Protein AF-U1HVP6-F1 (afdb_monomer_lite)

Structure (mmCIF, N/CA/C/O backbone):
data_AF-U1HVP6-F1
#
_entry.id   AF-U1HVP6-F1
#
loop_
_atom_site.group_PDB
_atom_site.id
_atom_site.type_symbol
_atom_site.label_atom_id
_atom_site.label_alt_id
_atom_site.label_comp_id
_atom_site.label_asym_id
_atom_site.label_entity_id
_atom_site.label_seq_id
_atom_site.pdbx_PDB_ins_code
_atom_site.Cartn_x
_atom_site.Cartn_y
_atom_site.Cartn_z
_atom_site.occupancy
_atom_site.B_iso_or_equiv
_atom_site.auth_seq_id
_atom_site.auth_comp_id
_atom_site.auth_asym_id
_atom_site.auth_atom_id
_atom_site.pdbx_PDB_model_num
ATOM 1 N N . MET A 1 1 ? 6.318 7.499 21.267 1.00 44.28 1 MET A N 1
ATOM 2 C CA . MET A 1 1 ? 6.636 6.706 22.468 1.00 44.28 1 MET A CA 1
ATOM 3 C C . MET A 1 1 ? 8.139 6.694 22.578 1.00 44.28 1 MET A C 1
ATOM 5 O O . MET A 1 1 ? 8.781 6.397 21.581 1.00 44.28 1 MET A O 1
ATOM 9 N N . ASP A 1 2 ? 8.661 7.114 23.720 1.00 39.75 2 ASP A N 1
ATOM 10 C CA . ASP A 1 2 ? 10.072 6.966 24.056 1.00 39.75 2 ASP A CA 1
ATOM 11 C C . ASP A 1 2 ? 10.285 5.480 24.389 1.00 39.75 2 ASP A C 1
ATOM 13 O O . ASP A 1 2 ? 9.667 4.971 25.324 1.00 39.75 2 ASP A O 1
ATOM 17 N N . VAL A 1 3 ? 10.969 4.738 23.513 1.00 58.16 3 VAL A N 1
ATOM 18 C CA . VAL A 1 3 ? 11.014 3.257 23.553 1.00 58.16 3 VAL A CA 1
ATOM 19 C C . VAL A 1 3 ? 12.161 2.754 24.442 1.00 58.16 3 VAL A C 1
ATOM 21 O O . VAL A 1 3 ? 12.260 1.558 24.700 1.00 58.16 3 VAL A O 1
ATOM 24 N N . ASP A 1 4 ? 12.996 3.653 24.966 1.00 62.25 4 ASP A N 1
ATOM 25 C CA . ASP A 1 4 ? 14.254 3.280 25.618 1.00 62.25 4 ASP A CA 1
ATOM 26 C C . ASP A 1 4 ? 14.098 2.809 27.071 1.00 62.25 4 ASP A C 1
ATOM 28 O O . ASP A 1 4 ? 15.020 2.211 27.622 1.00 62.25 4 ASP A O 1
ATOM 32 N N . THR A 1 5 ? 12.945 3.030 27.718 1.00 68.56 5 THR A N 1
ATOM 33 C CA . THR A 1 5 ? 12.756 2.651 29.130 1.00 68.56 5 THR A CA 1
ATOM 34 C C . THR A 1 5 ? 11.456 1.883 29.356 1.00 68.56 5 THR A C 1
ATOM 36 O O . THR A 1 5 ? 10.359 2.433 29.268 1.00 68.56 5 THR A O 1
ATOM 39 N N . SER A 1 6 ? 11.566 0.601 29.716 1.00 66.88 6 SER A N 1
ATOM 40 C CA . SER A 1 6 ? 10.424 -0.178 30.197 1.00 66.88 6 SER A CA 1
ATOM 41 C C . SER A 1 6 ? 10.026 0.290 31.599 1.00 66.88 6 SER A C 1
ATOM 43 O O . SER A 1 6 ? 10.786 0.112 32.552 1.00 66.88 6 SER A O 1
ATOM 45 N N . ILE A 1 7 ? 8.828 0.851 31.744 1.00 79.50 7 ILE A N 1
ATOM 46 C CA . ILE A 1 7 ? 8.259 1.174 33.055 1.00 79.50 7 ILE A CA 1
ATOM 47 C C . ILE A 1 7 ? 7.432 -0.025 33.516 1.00 79.50 7 ILE A C 1
ATOM 49 O O . ILE A 1 7 ? 6.422 -0.365 32.898 1.00 79.50 7 ILE A O 1
ATOM 53 N N . ILE A 1 8 ? 7.855 -0.668 34.604 1.00 79.88 8 ILE A N 1
ATOM 54 C CA . ILE A 1 8 ? 7.069 -1.726 35.244 1.00 79.88 8 ILE A CA 1
ATOM 55 C C . ILE A 1 8 ? 6.005 -1.054 36.112 1.00 79.88 8 ILE A C 1
ATOM 57 O O . ILE A 1 8 ? 6.319 -0.385 37.096 1.00 79.88 8 ILE A O 1
ATOM 61 N N . LEU A 1 9 ? 4.739 -1.227 35.737 1.00 78.50 9 LEU A N 1
ATOM 62 C CA . LEU A 1 9 ? 3.604 -0.779 36.536 1.00 78.50 9 LEU A CA 1
ATOM 63 C C . LEU A 1 9 ? 3.226 -1.887 37.523 1.00 78.50 9 LEU A C 1
ATOM 65 O O . LEU A 1 9 ? 2.854 -2.979 37.104 1.00 78.50 9 LEU A O 1
ATOM 69 N N . ASN A 1 10 ? 3.285 -1.590 38.823 1.00 84.38 10 ASN A N 1
ATOM 70 C CA . ASN A 1 10 ? 2.822 -2.475 39.895 1.00 84.38 10 ASN A CA 1
ATOM 71 C C . ASN A 1 10 ? 1.508 -1.925 40.474 1.00 84.38 10 ASN A C 1
ATOM 73 O O . ASN A 1 10 ? 1.542 -1.156 41.437 1.00 84.38 10 ASN A O 1
ATOM 77 N N . PRO A 1 11 ? 0.348 -2.229 39.869 1.00 80.88 11 PRO A N 1
ATOM 78 C CA . PRO A 1 11 ? -0.931 -1.752 40.375 1.00 80.88 11 PRO A CA 1
ATOM 79 C C . PRO A 1 11 ? -1.276 -2.411 41.719 1.00 80.88 11 PRO A C 1
ATOM 81 O O . PRO A 1 11 ? -1.060 -3.602 41.917 1.00 80.88 11 PRO A O 1
ATOM 84 N N . ASN A 1 12 ? -1.899 -1.645 42.620 1.00 88.69 12 ASN A N 1
ATOM 85 C CA . ASN A 1 12 ? -2.393 -2.131 43.920 1.00 88.69 12 ASN A CA 1
ATOM 86 C C . ASN A 1 12 ? -3.744 -2.872 43.824 1.00 88.69 12 ASN A C 1
ATOM 88 O O . ASN A 1 12 ? -4.417 -3.066 44.832 1.00 88.69 12 ASN A O 1
ATOM 92 N N . PHE A 1 13 ? -4.190 -3.202 42.615 1.00 85.19 13 PHE A N 1
ATOM 93 C CA . PHE A 1 13 ? -5.471 -3.845 42.339 1.00 85.19 13 PHE A CA 1
ATOM 94 C C . PHE A 1 13 ? -5.314 -4.824 41.178 1.00 85.19 13 PHE A C 1
ATOM 96 O O . PHE A 1 13 ? -4.472 -4.640 40.295 1.00 85.19 13 PHE A O 1
ATOM 103 N N . THR A 1 14 ? -6.128 -5.875 41.176 1.00 84.50 14 THR A N 1
ATOM 104 C CA . THR A 1 14 ? -6.093 -6.903 40.129 1.00 84.50 14 THR A CA 1
ATOM 105 C C . THR A 1 14 ? -6.806 -6.435 38.856 1.00 84.50 14 THR A C 1
ATOM 107 O O . THR A 1 14 ? -7.667 -5.554 38.890 1.00 84.50 14 THR A O 1
ATOM 110 N N . ILE A 1 15 ? -6.500 -7.055 37.708 1.00 78.31 15 ILE A N 1
ATOM 111 C CA . ILE A 1 15 ? -7.223 -6.790 36.447 1.00 78.31 15 ILE A CA 1
ATOM 112 C C . ILE A 1 15 ? -8.727 -7.072 36.613 1.00 78.31 15 ILE A C 1
ATOM 114 O O . ILE A 1 15 ? -9.551 -6.317 36.106 1.00 78.31 15 ILE A O 1
ATOM 118 N N . ALA A 1 16 ? -9.095 -8.109 37.373 1.00 78.69 16 ALA A N 1
ATOM 119 C CA . ALA A 1 16 ? -10.491 -8.438 37.656 1.00 78.69 16 ALA A CA 1
ATOM 120 C C . ALA A 1 16 ? -11.200 -7.323 38.446 1.00 78.69 16 ALA A C 1
ATOM 122 O O . ALA A 1 16 ? -12.314 -6.934 38.103 1.00 78.69 16 ALA A O 1
ATOM 123 N N . GLU A 1 17 ? -10.536 -6.755 39.455 1.00 83.25 17 GLU A N 1
ATOM 124 C CA . GLU A 1 17 ? -11.051 -5.603 40.204 1.00 83.25 17 GLU A CA 1
ATOM 125 C C . GLU A 1 17 ? -11.151 -4.349 39.330 1.00 83.25 17 GLU A C 1
ATOM 127 O O . GLU A 1 17 ? -12.106 -3.587 39.460 1.00 83.25 17 GLU A O 1
ATOM 132 N N . MET A 1 18 ? -10.199 -4.137 38.417 1.00 78.69 18 MET A N 1
ATOM 133 C CA . MET A 1 18 ? -10.230 -3.021 37.469 1.00 78.69 18 MET A CA 1
ATOM 134 C C . MET A 1 18 ? -11.437 -3.114 36.528 1.00 78.69 18 MET A C 1
ATOM 136 O O . MET A 1 18 ? -12.133 -2.119 36.324 1.00 78.69 18 MET A O 1
ATOM 140 N N . LEU A 1 19 ? -11.710 -4.310 35.998 1.00 75.75 19 LEU A N 1
ATOM 141 C CA . LEU A 1 19 ? -12.875 -4.582 35.156 1.00 75.75 19 LEU A CA 1
ATOM 142 C C . LEU A 1 19 ? -14.180 -4.409 35.948 1.00 75.75 19 LEU A C 1
ATOM 144 O O . LEU A 1 19 ? -15.087 -3.727 35.479 1.00 75.75 19 LEU A O 1
ATOM 148 N N . ALA A 1 20 ? -14.248 -4.929 37.178 1.00 77.44 20 ALA A N 1
ATOM 149 C CA . ALA A 1 20 ? -15.421 -4.790 38.044 1.00 77.44 20 ALA A CA 1
ATOM 150 C C . ALA A 1 20 ? -15.720 -3.324 38.413 1.00 77.44 20 ALA A C 1
ATOM 152 O O . ALA A 1 20 ? -16.879 -2.913 38.439 1.00 77.44 20 ALA A O 1
ATOM 153 N N . ARG A 1 21 ? -14.684 -2.506 38.649 1.00 76.69 21 ARG A N 1
ATOM 154 C CA . ARG A 1 21 ? -14.823 -1.072 38.968 1.00 76.69 21 ARG A CA 1
ATOM 155 C C . ARG A 1 21 ? -15.306 -0.220 37.792 1.00 76.69 21 ARG A C 1
ATOM 157 O O . ARG A 1 21 ? -15.814 0.873 38.022 1.00 76.69 21 ARG A O 1
ATOM 164 N N . ARG A 1 22 ? -15.144 -0.679 36.547 1.00 69.50 22 ARG A N 1
ATOM 165 C CA . ARG A 1 22 ? -15.483 0.092 35.336 1.00 69.50 22 ARG A CA 1
ATOM 166 C C . ARG A 1 22 ? -16.954 -0.047 34.903 1.00 69.50 22 ARG A C 1
ATOM 168 O O . ARG A 1 22 ? -17.364 0.650 33.976 1.00 69.50 22 ARG A O 1
ATOM 175 N N . GLY A 1 23 ? -17.745 -0.910 35.549 1.00 67.25 23 GLY A N 1
ATOM 176 C CA . GLY A 1 23 ? -19.161 -1.122 35.213 1.00 67.25 23 GLY A CA 1
ATOM 177 C C . GLY A 1 23 ? -19.381 -1.588 33.762 1.00 67.25 23 GLY A C 1
ATOM 178 O O . GLY A 1 23 ? -18.533 -2.275 33.191 1.00 67.25 23 GLY A O 1
ATOM 179 N N . ASP A 1 24 ? -20.497 -1.187 33.142 1.00 61.72 24 ASP A N 1
ATOM 180 C CA . ASP A 1 24 ? -20.938 -1.649 31.809 1.00 61.72 24 ASP A CA 1
ATOM 181 C C . ASP A 1 24 ? -19.912 -1.431 30.677 1.00 61.72 24 ASP A C 1
ATOM 183 O O . ASP A 1 24 ? -19.901 -2.177 29.700 1.00 61.72 24 ASP A O 1
ATOM 187 N N . SER A 1 25 ? -18.984 -0.477 30.800 1.00 54.97 25 SER A N 1
ATOM 188 C CA . SER A 1 25 ? -17.934 -0.231 29.794 1.00 54.97 25 SER A CA 1
ATOM 189 C C . SER A 1 25 ? -16.818 -1.288 29.773 1.00 54.97 25 SER A C 1
ATOM 191 O O . SER A 1 25 ? -16.057 -1.342 28.809 1.00 54.97 25 SER A O 1
ATOM 193 N N . ALA A 1 26 ? -16.686 -2.119 30.815 1.00 53.22 26 ALA A N 1
ATOM 194 C CA . ALA A 1 26 ? -15.807 -3.299 30.829 1.00 53.22 26 ALA A CA 1
ATOM 195 C C . ALA A 1 26 ? -16.518 -4.589 30.385 1.00 53.22 26 ALA A C 1
ATOM 197 O O . ALA A 1 26 ? -15.864 -5.619 30.247 1.00 53.22 26 ALA A O 1
ATOM 198 N N . SER A 1 27 ? -17.831 -4.538 30.126 1.00 53.19 27 SER A N 1
ATOM 199 C CA . SER A 1 27 ? -18.593 -5.673 29.582 1.00 53.19 27 SER A CA 1
ATOM 200 C C . SER A 1 27 ? -18.355 -5.913 28.085 1.00 53.19 27 SER A C 1
ATOM 202 O O . SER A 1 27 ? -18.893 -6.865 27.523 1.00 53.19 27 SER A O 1
ATOM 204 N N . GLN A 1 28 ? -17.569 -5.058 27.419 1.00 58.38 28 GLN A N 1
ATOM 205 C CA . GLN A 1 28 ? -17.210 -5.268 26.020 1.00 58.38 28 GLN A CA 1
ATOM 206 C C . GLN A 1 28 ? -16.303 -6.496 25.886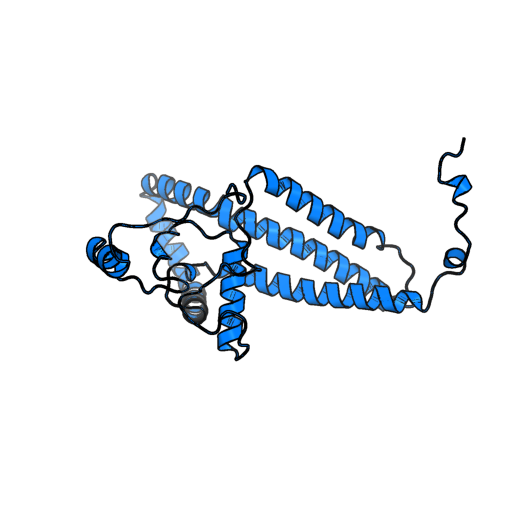 1.00 58.38 28 GLN A C 1
ATOM 208 O O . GLN A 1 28 ? -15.282 -6.599 26.565 1.00 58.38 28 GLN A O 1
ATOM 213 N N . ASP A 1 29 ? -16.664 -7.397 24.969 1.00 64.00 29 ASP A N 1
ATOM 214 C CA . ASP A 1 29 ? -15.807 -8.505 24.553 1.00 64.00 29 ASP A CA 1
ATOM 215 C C . ASP A 1 29 ? -14.438 -7.953 24.120 1.00 64.00 29 ASP A C 1
ATOM 217 O O . ASP A 1 29 ? -14.333 -7.188 23.156 1.00 64.00 29 ASP A O 1
ATOM 221 N N . TRP A 1 30 ? -13.388 -8.331 24.845 1.00 70.56 30 TRP A N 1
ATOM 222 C CA . TRP A 1 30 ? -12.008 -8.018 24.489 1.00 70.56 30 TRP A CA 1
ATOM 223 C C . TRP A 1 30 ? -11.541 -8.918 23.336 1.00 70.56 30 TRP A C 1
ATOM 225 O O . TRP A 1 30 ? -11.993 -10.059 23.208 1.00 70.56 30 TRP A O 1
ATOM 235 N N . ASP A 1 31 ? -10.635 -8.432 22.482 1.00 71.31 31 ASP A N 1
ATOM 236 C CA . ASP A 1 31 ? -10.176 -9.194 21.315 1.00 71.31 31 ASP A CA 1
ATOM 237 C C . ASP A 1 31 ? -8.753 -9.742 21.498 1.00 71.31 31 ASP A C 1
ATOM 239 O O . ASP A 1 31 ? -8.534 -10.956 21.521 1.00 71.31 31 ASP A O 1
ATOM 243 N N . LYS A 1 32 ? -7.773 -8.856 21.659 1.00 75.06 32 LYS A N 1
ATOM 244 C CA . LYS A 1 32 ? -6.348 -9.163 21.795 1.00 75.06 32 LYS A CA 1
ATOM 245 C C . LYS A 1 32 ? -5.955 -9.280 23.270 1.00 75.06 32 LYS A C 1
ATOM 247 O O . LYS A 1 32 ? -5.318 -10.266 23.658 1.00 75.06 32 LYS A O 1
ATOM 252 N N . THR A 1 33 ? -6.343 -8.306 24.091 1.00 78.31 33 THR A N 1
ATOM 253 C CA . THR A 1 33 ? -5.987 -8.211 25.512 1.00 78.31 33 THR A CA 1
ATOM 254 C C . THR A 1 33 ? -7.164 -7.770 26.370 1.00 78.31 33 THR A C 1
ATOM 256 O O . THR A 1 33 ? -8.024 -7.014 25.935 1.00 78.31 33 THR A O 1
ATOM 259 N N . LEU A 1 34 ? -7.148 -8.153 27.649 1.00 76.94 34 LEU A N 1
ATOM 260 C CA . LEU A 1 34 ? -8.134 -7.685 28.632 1.00 76.94 34 LEU A CA 1
ATOM 261 C C . LEU A 1 34 ? -8.173 -6.152 28.778 1.00 76.94 34 LEU A C 1
ATOM 263 O O . LEU A 1 34 ? -9.133 -5.631 29.332 1.00 76.94 34 LEU A O 1
ATOM 267 N N . LEU A 1 35 ? -7.146 -5.440 28.298 1.00 76.00 35 LEU A N 1
ATOM 268 C CA . LEU A 1 35 ? -7.011 -3.985 28.360 1.00 76.00 35 LEU A CA 1
ATOM 269 C C . LEU A 1 35 ? -7.258 -3.299 27.008 1.00 76.00 35 LEU A C 1
ATOM 271 O O . LEU A 1 35 ? -6.977 -2.110 26.884 1.00 76.00 35 LEU A O 1
ATOM 275 N N . ASP A 1 36 ? -7.810 -3.994 26.009 1.00 71.81 36 ASP A N 1
ATOM 276 C CA . ASP A 1 36 ? -8.095 -3.402 24.689 1.00 71.81 36 ASP A CA 1
ATOM 277 C C . ASP A 1 36 ? -8.986 -2.156 24.787 1.00 71.81 36 ASP A C 1
ATOM 279 O O . ASP A 1 36 ? -8.863 -1.230 23.992 1.00 71.81 36 ASP A O 1
ATOM 283 N N . PHE A 1 37 ? -9.831 -2.092 25.817 1.00 69.19 37 PHE A N 1
ATOM 284 C CA . PHE A 1 37 ? -10.677 -0.940 26.113 1.00 69.19 37 PHE A CA 1
ATOM 285 C C . PHE A 1 37 ? -9.903 0.336 26.487 1.00 69.19 37 PHE A C 1
ATOM 287 O O . PHE A 1 37 ? -10.471 1.424 26.489 1.00 69.19 37 PHE A O 1
ATOM 294 N N . VAL A 1 38 ? -8.641 0.221 26.918 1.00 70.44 38 VAL A N 1
ATOM 295 C CA . VAL A 1 38 ? -7.777 1.378 27.215 1.00 70.44 38 VAL A CA 1
ATOM 296 C C . VAL A 1 38 ? -7.333 2.026 25.910 1.00 70.44 38 VAL A C 1
ATOM 298 O O . VAL A 1 38 ? -7.144 3.239 25.837 1.00 70.44 38 VAL A O 1
ATOM 301 N N . GLN A 1 39 ? -7.212 1.217 24.862 1.00 65.56 39 GLN A N 1
ATOM 302 C CA . GLN A 1 39 ? -6.850 1.638 23.525 1.00 65.56 39 GLN A CA 1
ATOM 303 C C . GLN A 1 39 ? -8.096 2.091 22.742 1.00 65.56 39 GLN A C 1
ATOM 305 O O . GLN A 1 39 ? -8.247 1.765 21.571 1.00 65.56 39 GLN A O 1
ATOM 310 N N . ASP A 1 40 ? -8.959 2.908 23.364 1.00 53.84 40 ASP A N 1
ATOM 311 C CA . ASP A 1 40 ? -10.131 3.578 22.752 1.00 53.84 40 ASP A CA 1
ATOM 312 C C . ASP A 1 40 ? -9.737 4.642 21.685 1.00 53.84 40 ASP A C 1
ATOM 314 O O . ASP A 1 40 ? -10.526 5.506 21.298 1.00 53.84 40 ASP A O 1
ATOM 318 N N . GLY A 1 41 ? -8.495 4.598 21.193 1.00 54.28 41 GLY A N 1
ATOM 319 C CA . GLY A 1 41 ? -7.981 5.428 20.111 1.00 54.28 41 GLY A CA 1
ATOM 320 C C . GLY A 1 41 ? -8.201 4.770 18.753 1.00 54.28 41 GLY A C 1
ATOM 321 O O . GLY A 1 41 ? -8.154 3.549 18.621 1.00 54.28 41 GLY A O 1
ATOM 322 N N . VAL A 1 42 ? -8.425 5.592 17.728 1.00 56.69 42 VAL A N 1
ATOM 323 C CA . VAL A 1 42 ? -8.472 5.151 16.329 1.00 56.69 42 VAL A CA 1
ATOM 324 C C . VAL A 1 42 ? -7.173 4.398 16.032 1.00 56.69 42 VAL A C 1
ATOM 326 O O . VAL A 1 42 ? -6.108 5.010 16.002 1.00 56.69 42 VAL A O 1
ATOM 329 N N . GLU A 1 43 ? -7.236 3.070 15.873 1.00 70.12 43 GLU A N 1
ATOM 330 C CA . GLU A 1 43 ? -6.076 2.312 15.402 1.00 70.12 43 GLU A CA 1
ATOM 331 C C . GLU A 1 43 ? -5.608 2.938 14.083 1.00 70.12 43 GLU A C 1
ATOM 333 O O . GLU A 1 43 ? -6.430 3.295 13.232 1.00 70.12 43 GLU A O 1
ATOM 338 N N . PHE A 1 44 ? -4.288 3.060 13.914 1.00 80.62 44 PHE A N 1
ATOM 339 C CA . PHE A 1 44 ? -3.706 3.497 12.650 1.00 80.62 44 PHE A CA 1
ATOM 340 C C . PHE A 1 44 ? -4.364 2.731 11.494 1.00 80.62 44 PHE A C 1
ATOM 342 O O . PHE A 1 44 ? -4.471 1.502 11.540 1.00 80.62 44 PHE A O 1
ATOM 349 N N . SER A 1 45 ? -4.807 3.458 10.468 1.00 81.88 45 SER A N 1
ATOM 350 C CA . SER A 1 45 ? -5.543 2.941 9.305 1.00 81.88 45 SER A CA 1
ATOM 351 C C . SER A 1 45 ? -4.934 1.662 8.725 1.00 81.88 45 SER A C 1
ATOM 353 O O . SER A 1 45 ? -5.651 0.712 8.410 1.00 81.88 45 SER A O 1
ATOM 355 N N . TRP A 1 46 ? -3.605 1.599 8.651 1.00 84.38 46 TRP A N 1
ATOM 356 C CA . TRP A 1 46 ? -2.884 0.419 8.195 1.00 84.38 46 TRP A CA 1
ATOM 357 C C . TRP A 1 46 ? -3.076 -0.797 9.108 1.00 84.38 46 TRP A C 1
ATOM 359 O O . TRP A 1 46 ? -3.414 -1.872 8.618 1.00 84.38 46 TRP A O 1
ATOM 369 N N . ASN A 1 47 ? -2.915 -0.637 10.428 1.00 83.44 47 ASN A N 1
ATOM 370 C CA . ASN A 1 47 ? -3.112 -1.725 11.395 1.00 83.44 47 ASN A CA 1
ATOM 371 C C . ASN A 1 47 ? -4.542 -2.253 11.354 1.00 83.44 47 ASN A C 1
ATOM 373 O O . ASN A 1 47 ? -4.760 -3.456 11.480 1.00 83.44 47 ASN A O 1
ATOM 377 N N . LEU A 1 48 ? -5.501 -1.359 11.136 1.00 81.00 48 LEU A N 1
ATOM 378 C CA . LEU A 1 48 ? -6.912 -1.685 11.029 1.00 81.00 48 LEU A CA 1
ATOM 379 C C . LEU A 1 48 ? -7.192 -2.559 9.794 1.00 81.00 48 LEU A C 1
ATOM 381 O O . LEU A 1 48 ? -7.777 -3.639 9.903 1.00 81.00 48 LEU A O 1
ATOM 385 N N . VAL A 1 49 ? -6.724 -2.125 8.617 1.00 84.25 49 VAL A N 1
ATOM 386 C CA . VAL A 1 49 ? -6.851 -2.878 7.354 1.00 84.25 49 VAL A CA 1
ATOM 387 C C . VAL A 1 49 ? -6.113 -4.218 7.436 1.00 84.25 49 VAL A C 1
ATOM 389 O O . VAL A 1 49 ? -6.631 -5.239 6.969 1.00 84.25 49 VAL A O 1
ATOM 392 N N . TRP A 1 50 ? -4.927 -4.226 8.048 1.00 84.88 50 TRP A N 1
ATOM 393 C CA . TRP A 1 50 ? -4.094 -5.410 8.241 1.00 84.88 50 TRP A CA 1
ATOM 394 C C . TRP A 1 50 ? -4.730 -6.426 9.195 1.00 84.88 50 TRP A C 1
ATOM 396 O O . TRP A 1 50 ? -4.854 -7.600 8.853 1.00 84.88 50 TRP A O 1
ATOM 406 N N . THR A 1 51 ? -5.211 -5.981 10.357 1.00 80.56 51 THR A N 1
ATOM 407 C CA . THR A 1 51 ? -5.891 -6.835 11.344 1.00 80.56 51 THR A CA 1
ATOM 408 C C . THR A 1 51 ? -7.127 -7.489 10.723 1.00 80.56 51 THR A C 1
ATOM 410 O O . THR A 1 51 ? -7.337 -8.693 10.871 1.00 80.56 51 THR A O 1
ATOM 413 N N . TYR A 1 52 ? -7.887 -6.735 9.925 1.00 81.69 52 TYR A N 1
ATOM 414 C CA . TYR A 1 52 ? -9.016 -7.266 9.163 1.00 81.69 52 TYR A CA 1
ATOM 415 C C . TYR A 1 52 ? -8.618 -8.302 8.123 1.00 81.69 52 TYR A C 1
ATOM 417 O O . TYR A 1 52 ? -9.261 -9.348 8.015 1.00 81.69 52 TYR A O 1
ATOM 425 N N . PHE A 1 53 ? -7.534 -8.057 7.395 1.00 83.94 53 PHE A N 1
ATOM 426 C CA . PHE A 1 53 ? -7.011 -9.027 6.447 1.00 83.94 53 PHE A CA 1
ATOM 427 C C . PHE A 1 53 ? -6.629 -10.343 7.142 1.00 83.94 53 PHE A C 1
ATOM 429 O O . PHE A 1 53 ? -7.047 -11.413 6.702 1.00 83.94 53 PHE A O 1
ATOM 436 N N . ILE A 1 54 ? -5.914 -10.277 8.267 1.00 82.75 54 ILE A N 1
ATOM 437 C CA . ILE A 1 54 ? -5.483 -11.460 9.022 1.00 82.75 54 ILE A CA 1
ATOM 438 C C . ILE A 1 54 ? -6.671 -12.256 9.579 1.00 82.75 54 ILE A C 1
ATOM 440 O O . ILE A 1 54 ? -6.680 -13.482 9.459 1.00 82.75 54 ILE A O 1
ATOM 444 N N . GLU A 1 55 ? -7.696 -11.610 10.141 1.00 79.00 55 GLU A N 1
ATOM 445 C CA . GLU A 1 55 ? -8.890 -12.332 10.612 1.00 79.00 55 GLU A CA 1
ATOM 446 C C . GLU A 1 55 ? -9.685 -12.966 9.469 1.00 79.00 55 GLU A C 1
ATOM 448 O O . GLU A 1 55 ? -10.154 -14.102 9.590 1.00 79.00 55 GLU A O 1
ATOM 453 N N . MET A 1 56 ? -9.782 -12.284 8.326 1.00 80.25 56 MET A N 1
ATOM 454 C CA . MET A 1 56 ? -10.378 -12.866 7.127 1.00 80.25 56 MET A CA 1
ATOM 455 C C . MET A 1 56 ? -9.621 -14.133 6.699 1.00 80.25 56 MET A C 1
ATOM 457 O O . MET A 1 56 ? -10.248 -15.165 6.456 1.00 80.25 56 MET A O 1
ATOM 461 N N . LEU A 1 57 ? -8.284 -14.097 6.673 1.00 83.56 57 LEU A N 1
ATOM 462 C CA . LEU A 1 57 ? -7.457 -15.265 6.355 1.00 83.56 57 LEU A CA 1
ATOM 463 C C . LEU A 1 57 ? -7.646 -16.409 7.364 1.00 83.56 57 LEU A C 1
ATOM 465 O O . LEU A 1 57 ? -7.794 -17.562 6.952 1.00 83.56 57 LEU A O 1
ATOM 469 N N . LYS A 1 58 ? -7.725 -16.111 8.668 1.00 80.50 58 LYS A N 1
ATOM 470 C CA . LYS A 1 58 ? -7.984 -17.120 9.712 1.00 80.50 58 LYS A CA 1
ATOM 471 C C . LYS A 1 58 ? -9.280 -17.878 9.463 1.00 80.50 58 LYS A C 1
ATOM 473 O O . LYS A 1 58 ? -9.306 -19.101 9.607 1.00 80.50 58 LYS A O 1
ATOM 478 N N . LYS A 1 59 ? -10.340 -17.179 9.052 1.00 79.31 59 LYS A N 1
ATOM 479 C CA . LYS A 1 59 ? -11.625 -17.810 8.722 1.00 79.31 59 LYS A CA 1
ATOM 480 C C . LYS A 1 59 ? -11.607 -18.602 7.421 1.00 79.31 59 LYS A C 1
ATOM 482 O O . LYS A 1 59 ? -12.371 -19.551 7.295 1.00 79.31 59 LYS A O 1
ATOM 487 N N . LEU A 1 60 ? -10.703 -18.271 6.503 1.00 83.31 60 LEU A N 1
ATOM 488 C CA . LEU A 1 60 ? -10.408 -19.077 5.316 1.00 83.31 60 LEU A CA 1
ATOM 489 C C . LEU A 1 60 ? -9.510 -20.294 5.625 1.00 83.31 60 LEU A C 1
ATOM 491 O O . LEU A 1 60 ? -9.100 -21.004 4.713 1.00 83.31 60 LEU A O 1
ATOM 495 N N . GLY A 1 61 ? -9.203 -20.556 6.901 1.00 83.31 61 GLY A N 1
ATOM 496 C CA . GLY A 1 61 ? -8.389 -21.692 7.344 1.00 83.31 61 GLY A CA 1
ATOM 497 C C . GLY A 1 61 ? -6.888 -21.401 7.416 1.00 83.31 61 GLY A C 1
ATOM 498 O O . GLY A 1 61 ? -6.123 -22.239 7.894 1.00 83.31 61 GLY A O 1
ATOM 499 N N . LEU A 1 62 ? -6.456 -20.203 7.017 1.00 83.94 62 LEU A N 1
ATOM 500 C CA . LEU A 1 62 ? -5.061 -19.778 7.060 1.00 83.94 62 LEU A CA 1
ATOM 501 C C . LEU A 1 62 ? -4.746 -19.148 8.423 1.00 83.94 62 LEU A C 1
ATOM 503 O O . LEU A 1 62 ? -5.003 -17.972 8.677 1.00 83.94 62 LEU A O 1
ATOM 507 N N . ARG A 1 63 ? -4.198 -19.951 9.338 1.00 77.69 63 ARG A N 1
ATOM 508 C CA . ARG A 1 63 ? -3.930 -19.541 10.726 1.00 77.69 63 ARG A CA 1
ATOM 509 C C . ARG A 1 63 ? -2.646 -18.710 10.844 1.00 77.69 63 ARG A C 1
ATOM 511 O O . ARG A 1 63 ? -1.611 -19.222 11.265 1.00 77.69 63 ARG A O 1
ATOM 518 N N . PHE A 1 64 ? -2.735 -17.424 10.513 1.00 71.56 64 PHE A N 1
ATOM 519 C CA . PHE A 1 64 ? -1.695 -16.425 10.786 1.00 71.56 64 PHE A CA 1
ATOM 520 C C . PHE A 1 64 ? -1.960 -15.720 12.125 1.00 71.56 64 PHE A C 1
ATOM 522 O O . PHE A 1 64 ? -3.102 -15.394 12.422 1.00 71.56 64 PHE A O 1
ATOM 529 N N . GLY A 1 65 ? -0.936 -15.482 12.950 1.00 68.44 65 GLY A N 1
ATOM 530 C CA . GLY A 1 65 ? -1.060 -14.743 14.218 1.00 68.44 65 GLY A CA 1
ATOM 531 C C . GLY A 1 65 ? -0.967 -15.596 15.500 1.00 68.44 65 GLY A C 1
ATOM 532 O O . GLY A 1 65 ? -0.671 -16.793 15.443 1.00 68.44 65 GLY A O 1
ATOM 533 N N . PRO A 1 66 ? -1.158 -14.983 16.683 1.00 68.75 66 PRO A N 1
ATOM 534 C CA . PRO A 1 66 ? -0.917 -15.629 17.974 1.00 68.75 66 PRO A CA 1
ATOM 535 C C . PRO A 1 66 ? -1.901 -16.777 18.248 1.00 68.75 66 PRO A C 1
ATOM 537 O O . PRO A 1 66 ? -3.111 -16.636 18.084 1.00 68.75 66 PRO A O 1
ATOM 540 N N . LYS A 1 67 ? -1.364 -17.928 18.681 1.00 72.62 67 LYS A N 1
ATOM 541 C CA . LYS A 1 67 ? -2.134 -19.160 18.958 1.00 72.62 67 LYS A CA 1
ATOM 542 C C . LYS A 1 67 ? -2.827 -19.162 20.324 1.00 72.62 67 LYS A C 1
ATOM 544 O O . LYS A 1 67 ? -3.686 -20.005 20.562 1.00 72.62 67 LYS A O 1
ATOM 549 N N . ARG A 1 68 ? -2.414 -18.271 21.226 1.00 78.06 68 ARG A N 1
ATOM 550 C CA . ARG A 1 68 ? -2.923 -18.149 22.594 1.00 78.06 68 ARG A CA 1
ATOM 551 C C . ARG A 1 68 ? -3.380 -16.714 22.829 1.00 78.06 68 ARG A C 1
ATOM 553 O O . ARG A 1 68 ? -2.792 -15.785 22.277 1.00 78.06 68 ARG A O 1
ATOM 560 N N . ARG A 1 69 ? -4.451 -16.573 23.606 1.00 75.44 69 ARG A N 1
ATOM 561 C CA . ARG A 1 69 ? -4.990 -15.305 24.099 1.00 75.44 69 ARG A CA 1
ATOM 562 C C . ARG A 1 69 ? -4.998 -15.361 25.636 1.00 75.44 69 ARG A C 1
ATOM 564 O O . ARG A 1 69 ? -5.281 -16.445 26.152 1.00 75.44 69 ARG A O 1
ATOM 571 N N . PRO A 1 70 ? -4.743 -14.252 26.354 1.00 82.38 70 PRO A N 1
ATOM 572 C CA . PRO A 1 70 ? -4.359 -12.920 25.862 1.00 82.38 70 PRO A CA 1
ATOM 573 C C . PRO A 1 70 ? -3.005 -12.917 25.142 1.00 82.38 70 PRO A C 1
ATOM 575 O O . PRO A 1 70 ? -2.196 -13.820 25.346 1.00 82.38 70 PRO A O 1
ATOM 578 N N . ILE A 1 71 ? -2.762 -11.938 24.268 1.00 80.12 71 ILE A N 1
ATOM 579 C CA . ILE A 1 71 ? -1.440 -11.814 23.643 1.00 80.12 71 ILE A CA 1
ATOM 580 C C . ILE A 1 71 ? -0.396 -11.411 24.693 1.00 80.12 71 ILE A C 1
ATOM 582 O O . ILE A 1 71 ? -0.579 -10.454 25.435 1.00 80.12 71 ILE A O 1
ATOM 586 N N . GLU A 1 72 ? 0.706 -12.154 24.753 1.00 82.75 72 GLU A N 1
ATOM 587 C CA . GLU A 1 72 ? 1.783 -11.932 25.734 1.00 82.75 72 GLU A CA 1
ATOM 588 C C . GLU A 1 72 ? 2.827 -10.914 25.247 1.00 82.75 72 GLU A C 1
ATOM 590 O O . GLU A 1 72 ? 3.691 -10.484 26.005 1.00 82.75 72 GLU A O 1
ATOM 595 N N . ARG A 1 73 ? 2.772 -10.535 23.964 1.00 81.94 73 ARG A N 1
ATOM 596 C CA . ARG A 1 73 ? 3.730 -9.621 23.338 1.00 81.94 73 ARG A CA 1
ATOM 597 C C . ARG A 1 73 ? 3.075 -8.740 22.287 1.00 81.94 73 ARG A C 1
ATOM 599 O O . ARG A 1 73 ? 2.105 -9.149 21.645 1.00 81.94 73 ARG A O 1
ATOM 606 N N . ILE A 1 74 ? 3.684 -7.581 22.053 1.00 78.44 74 ILE A N 1
ATOM 607 C CA . ILE A 1 74 ? 3.369 -6.736 20.902 1.00 78.44 74 IL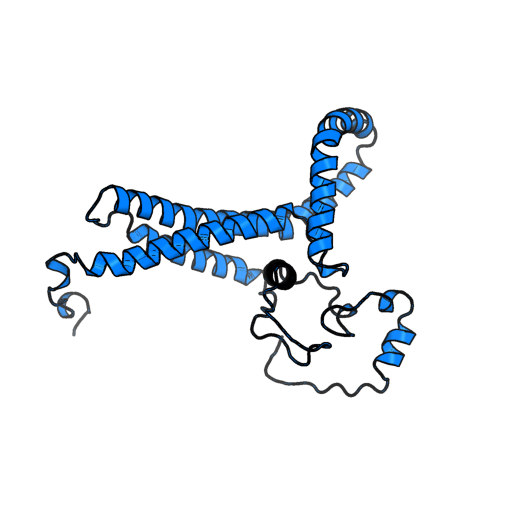E A CA 1
ATOM 608 C C . ILE A 1 74 ? 3.779 -7.497 19.625 1.00 78.44 74 ILE A C 1
ATOM 610 O O . ILE A 1 74 ? 4.903 -8.007 19.554 1.00 78.44 74 ILE A O 1
ATOM 614 N N . PRO A 1 75 ? 2.884 -7.639 18.633 1.00 78.50 75 PRO A N 1
ATOM 615 C CA . PRO A 1 75 ? 3.216 -8.281 17.365 1.00 78.50 75 PRO A CA 1
ATOM 616 C C . PRO A 1 75 ? 4.320 -7.529 16.602 1.00 78.50 75 PRO A C 1
ATOM 618 O O . PRO A 1 75 ? 4.367 -6.304 16.627 1.00 78.50 75 PRO A O 1
ATOM 621 N N . ASN A 1 76 ? 5.195 -8.250 15.889 1.00 82.69 76 ASN A N 1
ATOM 622 C CA . ASN A 1 76 ? 6.293 -7.635 15.114 1.00 82.69 76 ASN A CA 1
ATOM 623 C C . ASN A 1 76 ? 5.790 -6.785 13.930 1.00 82.69 76 ASN A C 1
ATOM 625 O O . ASN A 1 76 ? 6.524 -5.968 13.391 1.00 82.69 76 ASN A O 1
ATOM 629 N N . ASP A 1 77 ? 4.561 -7.035 13.499 1.00 79.81 77 ASP A N 1
ATOM 630 C CA . ASP A 1 77 ? 3.836 -6.369 12.423 1.00 79.81 77 ASP A CA 1
ATOM 631 C C . ASP A 1 77 ? 2.975 -5.196 12.921 1.00 79.81 77 ASP A C 1
ATOM 633 O O . ASP A 1 77 ? 2.285 -4.560 12.127 1.00 79.81 77 ASP A O 1
ATOM 637 N N . TYR A 1 78 ? 3.019 -4.882 14.220 1.00 80.75 78 TYR A N 1
ATOM 638 C CA . TYR A 1 78 ? 2.365 -3.700 14.764 1.00 80.75 78 TYR A CA 1
ATOM 639 C C . TYR A 1 78 ? 3.148 -2.436 14.398 1.00 80.75 78 TYR A C 1
ATOM 641 O O . TYR A 1 78 ? 4.292 -2.258 14.819 1.00 80.75 78 TYR A O 1
ATOM 649 N N . ILE A 1 79 ? 2.514 -1.531 13.649 1.00 82.19 79 ILE A N 1
ATOM 650 C CA . ILE A 1 79 ? 3.122 -0.263 13.240 1.00 82.19 79 ILE A CA 1
ATOM 651 C C . ILE A 1 79 ? 2.439 0.876 14.004 1.00 82.19 79 ILE A C 1
ATOM 653 O O . ILE A 1 79 ? 1.257 1.129 13.769 1.00 82.19 79 ILE A O 1
ATOM 657 N N . PRO A 1 80 ? 3.125 1.578 14.923 1.00 82.00 80 PRO A N 1
ATOM 658 C CA . PRO A 1 80 ? 2.523 2.714 15.611 1.00 82.00 80 PRO A CA 1
ATOM 659 C C . PRO A 1 80 ? 2.175 3.826 14.614 1.00 82.00 80 PRO A C 1
ATOM 661 O O . PRO A 1 80 ? 2.864 4.002 13.608 1.00 82.00 80 PRO A O 1
ATOM 664 N N . GLU A 1 81 ? 1.118 4.590 14.901 1.00 82.88 81 GLU A N 1
ATOM 665 C CA . GLU A 1 81 ? 0.720 5.697 14.032 1.00 82.88 81 GLU A CA 1
ATOM 666 C C . GLU A 1 81 ? 1.861 6.724 13.927 1.00 82.88 81 GLU A C 1
ATOM 668 O O . GLU A 1 81 ? 2.327 7.243 14.951 1.00 82.88 81 GLU A O 1
ATOM 673 N N . PRO A 1 82 ? 2.341 7.026 12.710 1.00 83.75 82 PRO A N 1
ATOM 674 C CA . PRO A 1 82 ? 3.407 7.991 12.540 1.00 83.75 82 PRO A CA 1
ATOM 675 C C . PRO A 1 82 ? 2.860 9.421 12.720 1.00 83.75 82 PRO A C 1
ATOM 677 O O . PRO A 1 82 ? 1.694 9.694 12.425 1.00 83.75 82 PRO A O 1
ATOM 680 N N . PRO A 1 83 ? 3.682 10.388 13.170 1.00 86.44 83 PRO A N 1
ATOM 681 C CA . PRO A 1 83 ? 3.221 11.759 13.365 1.00 86.44 83 PRO A CA 1
ATOM 682 C C . PRO A 1 83 ? 2.752 12.365 12.041 1.00 86.44 83 PRO A C 1
ATOM 684 O O . PRO A 1 83 ? 3.383 12.162 11.004 1.00 86.44 83 PRO A O 1
ATOM 687 N N . PHE A 1 84 ? 1.702 13.190 12.069 1.00 82.62 84 PHE A N 1
ATOM 688 C CA . PHE A 1 84 ? 1.073 13.748 10.861 1.00 82.62 84 PHE A CA 1
ATOM 689 C C . PHE A 1 84 ? 2.064 14.380 9.862 1.00 82.62 84 PHE A C 1
ATOM 691 O O . PHE A 1 84 ? 1.936 14.213 8.649 1.00 82.62 84 PHE A O 1
ATOM 698 N N . ARG A 1 85 ? 3.100 15.060 10.370 1.00 87.31 85 ARG A N 1
ATOM 699 C CA . ARG A 1 85 ? 4.140 15.728 9.564 1.00 87.31 85 ARG A CA 1
ATOM 700 C C . ARG A 1 85 ? 5.003 14.769 8.737 1.00 87.31 85 ARG A C 1
ATOM 702 O O . ARG A 1 85 ? 5.637 15.207 7.786 1.00 87.31 85 ARG A O 1
ATOM 709 N N . SER A 1 86 ? 5.030 13.485 9.082 1.00 89.62 86 SER A N 1
ATOM 710 C CA . SER A 1 86 ? 5.803 12.469 8.360 1.00 89.62 86 SER A CA 1
ATOM 711 C C . SER A 1 86 ? 5.085 11.929 7.121 1.00 89.62 86 SER A C 1
ATOM 713 O O . SER A 1 86 ? 5.739 11.432 6.210 1.00 89.62 86 SER A O 1
ATOM 715 N N . PHE A 1 87 ? 3.758 12.064 7.023 1.00 88.00 87 PHE A N 1
ATOM 716 C CA . PHE A 1 87 ? 3.000 11.501 5.902 1.00 88.00 87 PHE A CA 1
ATOM 717 C C . PHE A 1 87 ? 3.436 12.031 4.526 1.00 88.00 87 PHE A C 1
ATOM 719 O O . PHE A 1 87 ? 3.578 11.213 3.620 1.00 88.00 87 PHE A O 1
ATOM 726 N N . PRO A 1 88 ? 3.714 13.337 4.328 1.00 91.12 88 PRO A N 1
ATOM 727 C CA . PRO A 1 88 ? 4.263 13.819 3.061 1.00 91.12 88 PRO A CA 1
ATOM 728 C C . PRO A 1 88 ? 5.601 13.164 2.700 1.00 91.12 88 PRO A C 1
ATOM 730 O O . PRO A 1 88 ? 5.828 12.846 1.539 1.00 91.12 88 PRO A O 1
ATOM 733 N N . ILE A 1 89 ? 6.463 12.905 3.690 1.00 93.56 89 ILE A N 1
ATOM 734 C CA . ILE A 1 89 ? 7.752 12.228 3.483 1.00 93.56 89 ILE A CA 1
ATOM 735 C C . ILE A 1 89 ? 7.510 10.797 2.997 1.00 93.56 89 ILE A C 1
ATOM 737 O O . ILE A 1 89 ? 8.082 10.375 1.994 1.00 93.56 89 ILE A O 1
ATOM 741 N N . VAL A 1 90 ? 6.609 10.068 3.662 1.00 91.56 90 VAL A N 1
ATOM 742 C CA . VAL A 1 90 ? 6.229 8.709 3.254 1.00 91.56 90 VAL A CA 1
ATOM 743 C C . VAL A 1 90 ? 5.641 8.719 1.841 1.00 91.56 90 VAL A C 1
ATOM 745 O O . VAL A 1 90 ? 5.997 7.863 1.035 1.00 91.56 90 VAL A O 1
ATOM 748 N N . PHE A 1 91 ? 4.800 9.696 1.493 1.00 92.31 91 PHE A N 1
ATOM 749 C CA . PHE A 1 91 ? 4.259 9.829 0.138 1.00 92.31 91 PHE A CA 1
ATOM 750 C C . PHE A 1 91 ? 5.360 10.055 -0.903 1.00 92.31 91 PHE A C 1
ATOM 752 O O . PHE A 1 91 ? 5.385 9.367 -1.921 1.00 92.31 91 PHE A O 1
ATOM 759 N N . VAL A 1 92 ? 6.318 10.946 -0.629 1.00 95.50 92 VAL A N 1
ATOM 760 C CA . VAL A 1 92 ? 7.468 11.195 -1.514 1.00 95.50 92 VAL A CA 1
ATOM 761 C C . VAL A 1 92 ? 8.299 9.929 -1.722 1.00 95.50 92 VAL A C 1
ATOM 763 O O . VAL A 1 92 ? 8.664 9.630 -2.856 1.00 95.50 92 VAL A O 1
ATOM 766 N N . ILE A 1 93 ? 8.539 9.136 -0.674 1.00 95.75 93 ILE A N 1
ATOM 767 C CA . ILE A 1 93 ? 9.236 7.845 -0.799 1.00 95.75 93 ILE A CA 1
ATOM 768 C C . ILE A 1 93 ? 8.484 6.905 -1.756 1.00 95.75 93 ILE A C 1
ATOM 770 O O . ILE A 1 93 ? 9.104 6.281 -2.617 1.00 95.75 93 ILE A O 1
ATOM 774 N N . HIS A 1 94 ? 7.151 6.846 -1.673 1.00 94.56 94 HIS A N 1
ATOM 775 C CA . HIS A 1 94 ? 6.341 6.049 -2.602 1.00 94.56 94 HIS A CA 1
ATOM 776 C C . HIS A 1 94 ? 6.375 6.593 -4.039 1.00 94.56 94 HIS A C 1
ATOM 778 O O . HIS A 1 94 ? 6.364 5.810 -4.989 1.00 94.56 94 HIS A O 1
ATOM 784 N N . LEU A 1 95 ? 6.448 7.915 -4.222 1.00 94.88 95 LEU A N 1
ATOM 785 C CA . LEU A 1 95 ? 6.611 8.520 -5.546 1.00 94.88 95 LEU A CA 1
ATOM 786 C C . LEU A 1 95 ? 7.971 8.186 -6.158 1.00 94.88 95 LEU A C 1
ATOM 788 O O . LEU A 1 95 ? 8.026 7.818 -7.327 1.00 94.88 95 LEU A O 1
ATOM 792 N N . ILE A 1 96 ? 9.050 8.256 -5.373 1.00 97.00 96 ILE A N 1
ATOM 793 C CA . ILE A 1 96 ? 10.392 7.844 -5.811 1.00 97.00 96 ILE A CA 1
ATOM 794 C C . ILE A 1 96 ? 10.373 6.367 -6.207 1.00 97.00 96 ILE A C 1
ATOM 796 O O . ILE A 1 96 ? 10.848 6.007 -7.282 1.00 97.00 96 ILE A O 1
ATOM 800 N N . TYR A 1 97 ? 9.762 5.522 -5.377 1.00 94.94 97 TYR A N 1
ATOM 801 C CA . TYR A 1 97 ? 9.584 4.106 -5.668 1.00 94.94 97 TYR A CA 1
ATOM 802 C C . TYR A 1 97 ? 8.868 3.867 -7.011 1.00 94.94 97 TYR A C 1
ATOM 804 O O . TYR A 1 97 ? 9.355 3.100 -7.842 1.00 94.94 97 TYR A O 1
ATOM 812 N N . ALA A 1 98 ? 7.755 4.562 -7.270 1.00 94.75 98 ALA A N 1
ATOM 813 C CA . ALA A 1 98 ? 7.051 4.472 -8.548 1.00 94.75 98 ALA A CA 1
ATOM 814 C C . ALA A 1 98 ? 7.903 5.003 -9.718 1.00 94.75 98 ALA A C 1
ATOM 816 O O . ALA A 1 98 ? 7.947 4.387 -10.785 1.00 94.75 98 ALA A O 1
ATOM 817 N N . ALA A 1 99 ? 8.610 6.118 -9.516 1.00 95.56 99 ALA A N 1
ATOM 818 C CA . ALA A 1 99 ? 9.447 6.757 -10.528 1.00 95.56 99 ALA A CA 1
ATOM 819 C C . ALA A 1 99 ? 10.594 5.852 -11.000 1.00 95.56 99 ALA A C 1
ATOM 821 O O . ALA A 1 99 ? 10.873 5.809 -12.197 1.00 95.56 99 ALA A O 1
ATOM 822 N N . ILE A 1 100 ? 11.204 5.073 -10.098 1.00 94.94 100 ILE A N 1
ATOM 823 C CA . ILE A 1 100 ? 12.246 4.094 -10.450 1.00 94.94 100 ILE A CA 1
ATOM 824 C C . ILE A 1 100 ? 11.731 3.096 -11.494 1.00 94.94 100 ILE A C 1
ATOM 826 O O . ILE A 1 100 ? 12.439 2.764 -12.440 1.00 94.94 100 ILE A O 1
ATOM 830 N N . HIS A 1 101 ? 10.489 2.630 -11.367 1.00 93.38 101 HIS A N 1
ATOM 831 C CA . HIS A 1 101 ? 9.903 1.721 -12.352 1.00 93.38 101 HIS A CA 1
ATOM 832 C C . HIS A 1 101 ? 9.565 2.428 -13.667 1.00 93.38 101 HIS A C 1
ATOM 834 O O . HIS A 1 101 ? 9.796 1.874 -14.743 1.00 93.38 101 HIS A O 1
ATOM 840 N N . PHE A 1 102 ? 9.090 3.673 -13.601 1.00 95.62 102 PHE A N 1
ATOM 841 C CA . PHE A 1 102 ? 8.861 4.492 -14.794 1.00 95.62 102 PHE A CA 1
ATOM 842 C C . PHE A 1 102 ? 10.142 4.852 -15.545 1.00 95.62 102 PHE A C 1
ATOM 844 O O . PHE A 1 102 ? 10.079 5.040 -16.758 1.00 95.62 102 PHE A O 1
ATOM 851 N N . ALA A 1 103 ? 11.305 4.882 -14.891 1.00 93.31 103 ALA A N 1
ATOM 852 C CA . ALA A 1 103 ? 12.579 5.046 -15.592 1.00 93.31 103 ALA A CA 1
ATOM 853 C C . ALA A 1 103 ? 12.783 3.953 -16.664 1.00 93.31 103 ALA A C 1
ATOM 855 O O . ALA A 1 103 ? 13.378 4.211 -17.707 1.00 93.31 103 ALA A O 1
ATOM 856 N N . GLY A 1 104 ? 12.202 2.764 -16.459 1.00 88.75 104 GLY A N 1
ATOM 857 C CA . GLY A 1 104 ? 12.187 1.670 -17.430 1.00 88.75 104 GLY A CA 1
ATOM 858 C C . GLY A 1 104 ? 11.115 1.760 -18.521 1.00 88.75 104 GLY A C 1
ATOM 859 O O . GLY A 1 104 ? 10.917 0.797 -19.256 1.00 88.75 104 GLY A O 1
ATOM 860 N N . TRP A 1 105 ? 10.373 2.865 -18.655 1.00 94.06 105 TRP A N 1
ATOM 861 C CA . TRP A 1 105 ? 9.250 2.983 -19.605 1.00 94.06 105 TRP A CA 1
ATOM 862 C C . TRP A 1 105 ? 9.639 2.765 -21.079 1.00 94.06 105 TRP A C 1
ATOM 864 O O . TRP A 1 105 ? 8.829 2.301 -21.897 1.00 94.06 105 TRP A O 1
ATOM 874 N N . GLY A 1 106 ? 10.875 3.142 -21.412 1.00 89.00 106 GLY A N 1
ATOM 875 C CA . GLY A 1 106 ? 11.474 3.045 -22.742 1.00 89.00 106 GLY A CA 1
ATOM 876 C C . GLY A 1 106 ? 12.477 1.904 -22.899 1.00 89.00 106 GLY A C 1
ATOM 877 O O . GLY A 1 106 ? 13.226 1.914 -23.872 1.00 89.00 106 GLY A O 1
ATOM 878 N N . PHE A 1 107 ? 12.538 0.954 -21.960 1.00 87.69 107 PHE A N 1
ATOM 879 C CA . PHE A 1 107 ? 13.442 -0.187 -22.091 1.00 87.69 107 PHE A CA 1
ATOM 880 C C . PHE A 1 107 ? 13.105 -1.038 -23.315 1.00 87.69 107 PHE A C 1
ATOM 882 O O . PHE A 1 107 ? 11.949 -1.149 -23.734 1.00 87.69 107 PHE A O 1
ATOM 889 N N . HIS A 1 108 ? 14.148 -1.618 -23.903 1.00 86.06 108 HIS A N 1
ATOM 890 C CA . HIS A 1 108 ? 13.999 -2.568 -24.991 1.00 86.06 108 HIS A CA 1
ATOM 891 C C . HIS A 1 108 ? 13.593 -3.924 -24.413 1.00 86.06 108 HIS A C 1
ATOM 893 O O . HIS A 1 108 ? 14.300 -4.468 -23.568 1.00 86.06 108 HIS A O 1
ATOM 899 N N . PHE A 1 109 ? 12.471 -4.462 -24.886 1.00 88.44 109 PHE A N 1
ATOM 900 C CA . PHE A 1 109 ? 12.014 -5.807 -24.548 1.00 88.44 109 PHE A CA 1
ATOM 901 C C . PHE A 1 109 ? 12.026 -6.682 -25.807 1.00 88.44 109 PHE A C 1
ATOM 903 O O . PHE A 1 109 ? 11.742 -6.163 -26.892 1.00 88.44 109 PHE A O 1
ATOM 910 N N . PRO A 1 110 ? 12.312 -7.993 -25.679 1.00 86.50 110 PRO A N 1
ATOM 911 C CA . PRO A 1 110 ? 12.343 -8.921 -26.811 1.00 86.50 110 PRO A CA 1
ATOM 912 C C . PRO A 1 110 ? 11.038 -8.959 -27.616 1.00 86.50 110 PRO A C 1
ATOM 914 O O . PRO A 1 110 ? 11.063 -9.155 -28.831 1.00 86.50 110 PRO A O 1
ATOM 917 N N . SER A 1 111 ? 9.894 -8.750 -26.960 1.00 90.69 111 SER A N 1
ATOM 918 C CA . SER A 1 111 ? 8.585 -8.698 -27.604 1.00 90.69 111 SER A CA 1
ATOM 919 C C . SER A 1 111 ? 7.791 -7.434 -27.265 1.00 90.69 111 SER A C 1
ATOM 921 O O . SER A 1 111 ? 7.907 -6.826 -26.198 1.00 90.69 111 SER A O 1
ATOM 923 N N . ARG A 1 112 ? 6.883 -7.063 -28.178 1.00 93.31 112 ARG A N 1
ATOM 924 C CA . ARG A 1 112 ? 5.938 -5.955 -27.963 1.00 93.31 112 ARG A CA 1
ATOM 925 C C . ARG A 1 112 ? 4.970 -6.228 -26.807 1.00 93.31 112 ARG A C 1
ATOM 927 O O . ARG A 1 112 ? 4.522 -5.284 -26.164 1.00 93.31 112 ARG A O 1
ATOM 934 N N . ILE A 1 113 ? 4.642 -7.497 -26.559 1.00 94.69 113 ILE A N 1
ATOM 935 C CA . ILE A 1 113 ? 3.731 -7.907 -25.483 1.00 94.69 113 ILE A CA 1
ATOM 936 C C . ILE A 1 113 ? 4.390 -7.663 -24.124 1.00 94.69 113 ILE A C 1
ATOM 938 O O . ILE A 1 113 ? 3.776 -7.016 -23.281 1.00 94.69 113 ILE A O 1
ATOM 942 N N . GLU A 1 114 ? 5.645 -8.085 -23.944 1.00 92.94 114 GLU A N 1
ATOM 943 C CA . GLU A 1 114 ? 6.412 -7.858 -22.707 1.00 92.94 114 GLU A CA 1
ATOM 944 C C . GLU A 1 114 ? 6.526 -6.356 -22.391 1.00 92.94 114 GLU A C 1
ATOM 946 O O . GLU A 1 114 ? 6.288 -5.940 -21.256 1.00 92.94 114 GLU A O 1
ATOM 951 N N . LEU A 1 115 ? 6.771 -5.516 -23.410 1.00 93.19 115 LEU A N 1
ATOM 952 C CA . LEU A 1 115 ? 6.797 -4.056 -23.255 1.00 93.19 115 LEU A CA 1
ATOM 953 C C . LEU A 1 115 ? 5.438 -3.479 -22.818 1.00 93.19 115 LEU A C 1
ATOM 955 O O . LEU A 1 115 ? 5.385 -2.595 -21.961 1.00 93.19 115 LEU A O 1
ATOM 959 N N . ILE A 1 116 ? 4.331 -3.930 -23.418 1.00 96.12 116 ILE A N 1
ATOM 960 C CA . ILE A 1 116 ? 2.989 -3.450 -23.048 1.00 96.12 116 ILE A CA 1
ATOM 961 C C . ILE A 1 116 ? 2.656 -3.880 -21.620 1.00 96.12 116 ILE A C 1
ATOM 963 O O . ILE A 1 116 ? 2.215 -3.050 -20.828 1.00 96.12 116 ILE A O 1
ATOM 967 N N . LEU A 1 117 ? 2.897 -5.145 -21.279 1.00 96.06 117 LEU A N 1
ATOM 968 C CA . LEU A 1 117 ? 2.663 -5.676 -19.940 1.00 96.06 117 LEU A CA 1
ATOM 969 C C . LEU A 1 117 ? 3.520 -4.956 -18.892 1.00 96.06 117 LEU A C 1
ATOM 971 O O . LEU A 1 117 ? 3.008 -4.626 -17.826 1.00 96.06 117 LEU A O 1
ATOM 975 N N . TRP A 1 118 ? 4.773 -4.616 -19.213 1.00 96.19 118 TRP A N 1
ATOM 976 C CA . TRP A 1 118 ? 5.624 -3.782 -18.363 1.00 96.19 118 TRP A CA 1
ATOM 977 C C . TRP A 1 118 ? 4.994 -2.417 -18.101 1.00 96.19 118 TRP A C 1
ATOM 979 O O . TRP A 1 118 ? 4.805 -2.033 -16.948 1.00 96.19 118 TRP A O 1
ATOM 989 N N . ARG A 1 119 ? 4.593 -1.701 -19.158 1.00 96.69 119 ARG A N 1
ATOM 990 C CA . ARG A 1 119 ? 3.950 -0.385 -19.026 1.00 96.69 119 ARG A CA 1
ATOM 991 C C . ARG A 1 119 ? 2.673 -0.461 -18.201 1.00 96.69 119 ARG A C 1
ATOM 993 O O . ARG A 1 119 ? 2.485 0.357 -17.307 1.00 96.69 119 ARG A O 1
ATOM 1000 N N . VAL A 1 120 ? 1.837 -1.468 -18.450 1.00 97.38 120 VAL A N 1
ATOM 1001 C CA . VAL A 1 120 ? 0.616 -1.710 -17.673 1.00 97.38 120 VAL A CA 1
ATOM 1002 C C . VAL A 1 120 ? 0.952 -1.979 -16.208 1.00 97.38 120 VAL A C 1
ATOM 1004 O O . VAL A 1 120 ? 0.350 -1.354 -15.341 1.00 97.38 120 VAL A O 1
ATOM 1007 N N . ALA A 1 121 ? 1.922 -2.843 -15.908 1.00 97.00 121 ALA A N 1
ATOM 1008 C CA . ALA A 1 121 ? 2.295 -3.179 -14.537 1.00 97.00 121 ALA A CA 1
ATOM 1009 C C . ALA A 1 121 ? 2.864 -1.971 -13.773 1.00 97.00 121 ALA A C 1
ATOM 1011 O O . ALA A 1 121 ? 2.492 -1.733 -12.620 1.00 97.00 121 ALA A O 1
ATOM 1012 N N . VAL A 1 122 ? 3.714 -1.162 -14.410 1.00 97.44 122 VAL A N 1
ATOM 1013 C CA . VAL A 1 122 ? 4.271 0.056 -13.802 1.00 97.44 122 VAL A CA 1
ATOM 1014 C C . VAL A 1 122 ? 3.182 1.113 -13.583 1.00 97.44 122 VAL A C 1
ATOM 1016 O O . VAL A 1 122 ? 3.080 1.666 -12.485 1.00 97.44 122 VAL A O 1
ATOM 1019 N N . SER A 1 123 ? 2.306 1.338 -14.569 1.00 97.25 123 SER A N 1
ATOM 1020 C CA . SER A 1 123 ? 1.150 2.232 -14.420 1.00 97.25 123 SER A CA 1
ATOM 1021 C C . SER A 1 123 ? 0.178 1.751 -13.344 1.00 97.25 123 SER A C 1
ATOM 1023 O O . SER A 1 123 ? -0.319 2.568 -12.573 1.00 97.25 123 SER A O 1
ATOM 1025 N N . LEU A 1 124 ? -0.063 0.442 -13.247 1.00 97.00 124 LEU A N 1
ATOM 1026 C CA . LEU A 1 124 ? -0.927 -0.153 -12.230 1.00 97.00 124 LEU A CA 1
ATOM 1027 C C . LEU A 1 124 ? -0.329 0.016 -10.831 1.00 97.00 124 LEU A C 1
ATOM 1029 O O . LEU A 1 124 ? -1.037 0.412 -9.912 1.00 97.00 124 LEU A O 1
ATOM 1033 N N . THR A 1 125 ? 0.980 -0.200 -10.682 1.00 96.00 125 THR A N 1
ATOM 1034 C CA . THR A 1 125 ? 1.707 0.014 -9.420 1.00 96.00 125 THR A CA 1
ATOM 1035 C C . THR A 1 125 ? 1.547 1.455 -8.936 1.00 96.00 125 THR A C 1
ATOM 1037 O O . THR A 1 125 ? 1.161 1.689 -7.791 1.00 96.00 125 THR A O 1
ATOM 1040 N N . ALA A 1 126 ? 1.774 2.431 -9.817 1.00 96.56 126 ALA A N 1
ATOM 1041 C CA . ALA A 1 126 ? 1.594 3.838 -9.480 1.00 96.56 126 ALA A CA 1
ATOM 1042 C C . ALA A 1 126 ? 0.127 4.198 -9.218 1.00 96.56 126 ALA A C 1
ATOM 1044 O O . ALA A 1 126 ? -0.173 4.880 -8.241 1.00 96.56 126 ALA A O 1
ATOM 1045 N N . GLY A 1 127 ? -0.797 3.698 -10.040 1.00 96.81 127 GLY A N 1
ATOM 1046 C CA . GLY A 1 127 ? -2.232 3.904 -9.867 1.00 96.81 127 GLY A CA 1
ATOM 1047 C C . GLY A 1 127 ? -2.738 3.392 -8.519 1.00 96.81 127 GLY A C 1
ATOM 1048 O O . GLY A 1 127 ? -3.504 4.089 -7.858 1.00 96.81 127 GLY A O 1
ATOM 1049 N N . VAL A 1 128 ? -2.260 2.229 -8.062 1.00 96.00 128 VAL A N 1
ATOM 1050 C CA . VAL A 1 128 ? -2.582 1.711 -6.725 1.00 96.00 128 VAL A CA 1
ATOM 1051 C C . VAL A 1 128 ? -2.027 2.624 -5.636 1.00 96.00 128 VAL A C 1
ATOM 1053 O O . VAL A 1 128 ? -2.753 2.922 -4.694 1.00 96.00 128 VAL A O 1
ATOM 1056 N N . ILE A 1 129 ? -0.794 3.127 -5.763 1.00 94.75 129 ILE A N 1
ATOM 1057 C CA . ILE A 1 129 ? -0.243 4.091 -4.796 1.00 94.75 129 ILE A CA 1
ATOM 1058 C C . ILE A 1 129 ? -1.174 5.306 -4.685 1.00 94.75 129 ILE A C 1
ATOM 1060 O O . ILE A 1 129 ? -1.622 5.634 -3.587 1.00 94.75 129 ILE A O 1
ATOM 1064 N N . PHE A 1 130 ? -1.546 5.930 -5.806 1.00 95.50 130 PHE A N 1
ATOM 1065 C CA . PHE A 1 130 ? -2.472 7.067 -5.792 1.00 95.50 130 PHE A CA 1
ATOM 1066 C C . PHE A 1 130 ? -3.848 6.710 -5.220 1.00 95.50 130 PHE A C 1
ATOM 1068 O O . PHE A 1 130 ? -4.403 7.494 -4.449 1.00 95.50 130 PHE A O 1
ATOM 1075 N N . LEU A 1 131 ? -4.389 5.535 -5.554 1.00 94.31 131 LEU A N 1
ATOM 1076 C CA . LEU A 1 131 ? -5.664 5.049 -5.025 1.00 94.31 131 LEU A CA 1
ATOM 1077 C C . LEU A 1 131 ? -5.624 4.938 -3.498 1.00 94.31 131 LEU A C 1
ATOM 1079 O O . LEU A 1 131 ? -6.499 5.484 -2.831 1.00 94.31 131 LEU A O 1
ATOM 1083 N N . ILE A 1 132 ? -4.606 4.276 -2.944 1.00 91.88 132 ILE A N 1
ATOM 1084 C CA . ILE A 1 132 ? -4.476 4.077 -1.498 1.00 91.88 132 ILE A CA 1
ATOM 1085 C C . ILE A 1 132 ? -4.323 5.415 -0.778 1.00 91.88 132 ILE A C 1
ATOM 1087 O O . ILE A 1 132 ? -5.045 5.670 0.181 1.00 91.88 132 ILE A O 1
ATOM 1091 N N . TRP A 1 133 ? -3.470 6.312 -1.276 1.00 92.81 133 TRP A N 1
ATOM 1092 C CA . TRP A 1 133 ? -3.326 7.652 -0.699 1.00 92.81 133 TRP A CA 1
ATOM 1093 C C . TRP A 1 133 ? -4.618 8.474 -0.776 1.00 92.81 133 TRP A C 1
ATOM 1095 O O . TRP A 1 133 ? -4.954 9.187 0.169 1.00 92.81 133 TRP A O 1
ATOM 1105 N N . SER A 1 134 ? -5.380 8.342 -1.862 1.00 91.88 134 SER A N 1
ATOM 1106 C CA . SER A 1 134 ? -6.678 9.011 -2.002 1.00 91.88 134 SER A CA 1
ATOM 1107 C C . SER A 1 134 ? -7.695 8.483 -0.993 1.00 91.88 134 SER A C 1
ATOM 1109 O O . SER A 1 134 ? -8.396 9.274 -0.363 1.00 91.88 134 SER A O 1
ATOM 1111 N N . VAL A 1 135 ? -7.758 7.162 -0.806 1.00 89.94 135 VAL A N 1
ATOM 1112 C CA . VAL A 1 135 ? -8.637 6.527 0.185 1.00 89.94 135 VAL A CA 1
ATOM 1113 C C . VAL A 1 135 ? -8.226 6.927 1.598 1.00 89.94 135 VAL A C 1
ATOM 1115 O O . VAL A 1 135 ? -9.095 7.294 2.382 1.00 89.94 135 VAL A O 1
ATOM 1118 N N . GLU A 1 136 ? -6.932 6.931 1.907 1.00 87.31 136 GLU A N 1
ATOM 1119 C CA . GLU A 1 136 ? -6.393 7.330 3.208 1.00 87.31 136 GLU A CA 1
ATOM 1120 C C . GLU A 1 136 ? -6.809 8.766 3.570 1.00 87.31 136 GLU A C 1
ATOM 1122 O O . GLU A 1 136 ? -7.393 9.023 4.627 1.00 87.31 136 GLU A O 1
ATOM 1127 N N . ILE A 1 137 ? -6.577 9.711 2.650 1.00 87.88 137 ILE A N 1
ATOM 1128 C CA . ILE A 1 137 ? -6.947 11.119 2.825 1.00 87.88 137 ILE A CA 1
ATOM 1129 C C . ILE A 1 137 ? -8.467 11.260 2.936 1.00 87.88 137 ILE A C 1
ATOM 1131 O O . ILE A 1 137 ? -8.959 11.922 3.849 1.00 87.88 137 ILE A O 1
ATOM 1135 N N . TYR A 1 138 ? -9.231 10.638 2.040 1.00 84.62 138 TYR A N 1
ATOM 1136 C CA . TYR A 1 138 ? -10.686 10.761 2.035 1.00 84.62 138 TYR A CA 1
ATOM 1137 C C . TYR A 1 138 ? -11.325 10.153 3.288 1.00 84.62 138 TYR A C 1
ATOM 1139 O O . TYR A 1 138 ? -12.140 10.804 3.940 1.00 84.62 138 TYR A O 1
ATOM 1147 N N . ALA A 1 139 ? -10.972 8.918 3.636 1.00 81.88 139 ALA A N 1
ATOM 1148 C CA . ALA A 1 139 ? -11.659 8.146 4.661 1.00 81.88 139 ALA A CA 1
ATOM 1149 C C . ALA A 1 139 ? -11.261 8.544 6.080 1.00 81.88 139 ALA A C 1
ATOM 1151 O O . ALA A 1 139 ? -12.136 8.669 6.933 1.00 81.88 139 ALA A O 1
ATOM 1152 N N . PHE A 1 140 ? -9.971 8.764 6.333 1.00 77.44 140 PHE A N 1
ATOM 1153 C CA . PHE A 1 140 ? -9.483 9.013 7.690 1.00 77.44 140 PHE A CA 1
ATOM 1154 C C . PHE A 1 140 ? -9.310 10.501 7.998 1.00 77.44 140 PHE A C 1
ATOM 1156 O O . PHE A 1 140 ? -9.316 10.880 9.165 1.00 77.44 140 PHE A O 1
ATOM 1163 N N . ARG A 1 141 ? -9.219 11.369 6.978 1.00 77.31 141 ARG A N 1
ATOM 1164 C CA . ARG A 1 141 ? -9.029 12.821 7.175 1.00 77.31 141 ARG A CA 1
ATOM 1165 C C . ARG A 1 141 ? -10.212 13.650 6.692 1.00 77.31 141 ARG A C 1
ATOM 1167 O O . ARG A 1 141 ? -10.642 14.567 7.383 1.00 77.31 141 ARG A O 1
ATOM 1174 N N . GLY A 1 142 ? -10.762 13.318 5.528 1.00 75.75 142 GLY A N 1
ATOM 1175 C CA . GLY A 1 142 ? -11.896 14.027 4.940 1.00 75.75 142 GLY A CA 1
ATOM 1176 C C . GLY A 1 142 ? -13.221 13.683 5.615 1.00 75.75 142 GLY A C 1
ATOM 1177 O O . GLY A 1 142 ? -13.959 14.576 6.024 1.00 75.75 142 GLY A O 1
ATOM 1178 N N . MET A 1 143 ? -13.542 12.394 5.748 1.00 74.31 143 MET A N 1
ATOM 1179 C CA . MET A 1 143 ? -14.843 11.934 6.238 1.00 74.31 143 MET A CA 1
ATOM 1180 C C . MET A 1 143 ? -15.209 12.501 7.621 1.00 74.31 143 MET A C 1
ATOM 1182 O O . MET A 1 143 ? -16.339 12.974 7.738 1.00 74.31 143 MET A O 1
ATOM 1186 N N . PRO A 1 144 ? -14.316 12.531 8.634 1.00 73.75 144 PRO A N 1
ATOM 1187 C CA . PRO A 1 144 ? -14.653 13.092 9.945 1.00 73.75 144 PRO A CA 1
ATOM 1188 C C . PRO A 1 144 ? -14.965 14.593 9.892 1.00 73.75 144 PRO A C 1
ATOM 1190 O O . PRO A 1 144 ? -15.802 15.080 10.650 1.00 73.75 144 PRO A O 1
ATOM 1193 N N . TYR A 1 145 ? -14.315 15.333 8.987 1.00 73.06 145 TYR A N 1
ATOM 1194 C CA . TYR A 1 145 ? -14.591 16.750 8.755 1.00 73.06 145 TYR A CA 1
ATOM 1195 C C . TYR A 1 145 ? -15.941 16.943 8.052 1.00 73.06 145 TYR A C 1
ATOM 1197 O O . TYR A 1 145 ? -16.787 17.714 8.508 1.00 73.06 145 TYR A O 1
ATOM 1205 N N . PHE A 1 146 ? -16.190 16.187 6.978 1.00 67.62 146 PHE A N 1
ATOM 1206 C CA . PHE A 1 146 ? -17.453 16.248 6.242 1.00 67.62 146 PHE A CA 1
ATOM 1207 C C . PHE A 1 146 ? -18.650 15.797 7.079 1.00 67.62 146 PHE A C 1
ATOM 1209 O O . PHE A 1 146 ? -19.726 16.370 6.928 1.00 67.62 146 PHE A O 1
ATOM 1216 N N . SER A 1 147 ? -18.496 14.808 7.965 1.00 69.06 147 SER A N 1
ATOM 1217 C CA . SER A 1 147 ? -19.581 14.373 8.849 1.00 69.06 147 SER A CA 1
ATOM 1218 C C . SER A 1 147 ? -19.956 15.459 9.855 1.00 69.06 147 SER A C 1
ATOM 1220 O O . SER A 1 147 ? -21.141 15.729 10.031 1.00 69.06 147 SER A O 1
ATOM 1222 N N . GLN A 1 148 ? -18.971 16.140 10.447 1.00 76.31 148 GLN A N 1
ATOM 1223 C CA . GLN A 1 148 ? -19.210 17.262 11.363 1.00 76.31 148 GLN A CA 1
ATOM 1224 C C . GLN A 1 148 ? -19.872 18.447 10.651 1.00 76.31 148 GLN A C 1
ATOM 1226 O O . GLN A 1 148 ? -20.867 18.994 11.132 1.00 76.31 148 GLN A O 1
ATOM 1231 N N . LEU A 1 149 ? -19.376 18.805 9.462 1.00 74.69 149 LEU A N 1
ATOM 1232 C CA . LEU A 1 149 ? -19.970 19.854 8.635 1.00 74.69 149 LEU A CA 1
ATOM 1233 C C . LEU A 1 149 ? -21.399 19.492 8.206 1.00 74.69 149 LEU A C 1
ATOM 1235 O O . LEU A 1 149 ? -22.299 20.326 8.281 1.00 74.69 149 LEU A O 1
ATOM 1239 N N . HIS A 1 150 ? -21.632 18.244 7.794 1.00 70.44 150 HIS A N 1
ATOM 1240 C CA . HIS A 1 150 ? -22.959 17.759 7.427 1.00 70.44 150 HIS A CA 1
ATOM 1241 C C . HIS A 1 150 ? -23.939 17.852 8.598 1.00 70.44 150 HIS A C 1
ATOM 1243 O O . HIS A 1 150 ? -25.066 18.302 8.404 1.00 70.44 150 HIS A O 1
ATOM 1249 N N . GLU A 1 151 ? -23.531 17.468 9.809 1.00 73.81 151 GLU A N 1
ATOM 1250 C CA . GLU A 1 151 ? -24.367 17.618 11.002 1.00 73.81 151 GLU A CA 1
ATOM 1251 C C . GLU A 1 151 ? -24.673 19.084 11.321 1.00 73.81 151 GLU A C 1
ATOM 1253 O O . GLU A 1 151 ? -25.814 19.413 11.656 1.00 73.81 151 GLU A O 1
ATOM 1258 N N . HIS A 1 152 ? -23.692 19.973 11.168 1.00 73.88 152 HIS A N 1
ATOM 1259 C CA . HIS A 1 152 ? -23.872 21.408 11.371 1.00 73.88 152 HIS A CA 1
ATOM 1260 C C . HIS A 1 152 ? -24.870 22.013 10.365 1.00 73.88 152 HIS A C 1
ATOM 1262 O O . HIS A 1 152 ? -25.833 22.678 10.759 1.00 73.88 152 HIS A O 1
ATOM 1268 N N . LEU A 1 153 ? -24.707 21.702 9.074 1.00 69.00 153 LEU A N 1
ATOM 1269 C CA . LEU A 1 153 ? -25.596 22.142 7.992 1.00 69.00 153 LEU A CA 1
ATOM 1270 C C . LEU A 1 153 ? -27.000 21.530 8.101 1.00 69.00 153 LEU A C 1
ATOM 1272 O O . LEU A 1 153 ? -28.001 22.209 7.859 1.00 69.00 153 LEU A O 1
ATOM 1276 N N . ARG A 1 154 ? -27.096 20.260 8.517 1.00 67.88 154 ARG A N 1
ATOM 1277 C CA . ARG A 1 154 ? -28.362 19.566 8.792 1.00 67.88 154 ARG A CA 1
ATOM 1278 C C . ARG A 1 154 ? -29.169 20.285 9.869 1.00 67.88 154 ARG A C 1
ATOM 1280 O O . ARG A 1 154 ? -30.382 20.394 9.727 1.00 67.88 154 ARG A O 1
ATOM 1287 N N . LYS A 1 155 ? -28.523 20.788 10.924 1.00 69.56 155 LYS A N 1
ATOM 1288 C CA . LYS A 1 155 ? -29.209 21.542 11.986 1.00 69.56 155 LYS A CA 1
ATOM 1289 C C . LYS A 1 155 ? -29.807 22.866 11.484 1.00 69.56 155 LYS A C 1
ATOM 1291 O O . LYS A 1 155 ? -30.784 23.324 12.061 1.00 69.56 155 LYS A O 1
ATOM 1296 N N . HIS A 1 156 ? -29.276 23.434 10.400 1.00 68.94 156 HIS A N 1
ATOM 1297 C CA . HIS A 1 156 ? -29.669 24.752 9.882 1.00 68.94 156 HIS A CA 1
ATOM 1298 C C . HIS A 1 156 ? -30.620 24.705 8.675 1.00 68.94 156 HIS A C 1
ATOM 1300 O O . HIS A 1 156 ? -31.146 25.737 8.271 1.00 68.94 156 HIS A O 1
ATOM 1306 N N . THR A 1 157 ? -30.887 23.526 8.102 1.00 64.12 157 THR A N 1
ATOM 1307 C CA . THR A 1 157 ? -31.601 23.409 6.816 1.00 64.12 157 THR A CA 1
ATOM 1308 C C . THR A 1 157 ? -32.832 22.497 6.919 1.00 64.12 157 THR A C 1
ATOM 1310 O O . THR A 1 157 ? -32.925 21.467 6.254 1.00 64.12 157 THR A O 1
ATOM 1313 N N . GLY A 1 158 ? -33.800 22.851 7.772 1.00 62.16 158 GLY A N 1
ATOM 1314 C CA . GLY A 1 158 ? -34.954 21.992 8.097 1.00 62.16 158 GLY A CA 1
ATOM 1315 C C . GLY A 1 158 ? -36.016 21.816 6.992 1.00 62.16 158 GLY A C 1
ATOM 1316 O O . GLY A 1 158 ? -36.734 20.815 6.981 1.00 62.16 158 GLY A O 1
ATOM 1317 N N . SER A 1 159 ? -36.131 22.748 6.042 1.00 58.56 159 SER A N 1
ATOM 1318 C CA . SER A 1 159 ? -37.195 22.769 5.018 1.00 58.56 159 SER A CA 1
ATOM 1319 C C . SER A 1 159 ? -36.831 22.017 3.727 1.00 58.56 159 SER A C 1
ATOM 1321 O O . SER A 1 159 ? -37.632 21.224 3.234 1.00 58.56 159 SER A O 1
ATOM 1323 N N . ILE A 1 160 ? -35.597 22.160 3.230 1.00 61.66 160 ILE A N 1
ATOM 1324 C CA . ILE A 1 160 ? -35.092 21.471 2.018 1.00 61.66 160 ILE A CA 1
ATOM 1325 C C . ILE A 1 160 ? -34.904 19.956 2.255 1.00 61.66 160 ILE A C 1
ATOM 1327 O O . ILE A 1 160 ? -34.893 19.143 1.327 1.00 61.66 160 ILE A O 1
ATOM 1331 N N . GLN A 1 161 ? -34.812 19.539 3.518 1.00 61.88 161 GLN A N 1
ATOM 1332 C CA . GLN A 1 161 ? -34.491 18.168 3.899 1.00 61.88 161 GLN A CA 1
ATOM 1333 C C . GLN A 1 161 ? -35.646 17.173 3.716 1.00 61.88 161 GLN A C 1
ATOM 1335 O O . GLN A 1 161 ? -35.379 15.994 3.491 1.00 61.88 161 GLN A O 1
ATOM 1340 N N . ARG A 1 162 ? -36.911 17.620 3.759 1.00 63.12 162 ARG A N 1
ATOM 1341 C CA . ARG A 1 162 ? -38.083 16.748 3.538 1.00 63.12 162 ARG A CA 1
ATOM 1342 C C . ARG A 1 162 ? -38.215 16.308 2.079 1.00 63.12 162 ARG A C 1
ATOM 1344 O O . ARG A 1 162 ? -38.377 15.118 1.825 1.00 63.12 162 ARG A O 1
ATOM 1351 N N . LEU A 1 163 ? -38.063 17.240 1.134 1.00 60.50 163 LEU A N 1
ATOM 1352 C CA . LEU A 1 163 ? -38.121 16.933 -0.301 1.00 60.50 163 LEU A CA 1
ATOM 1353 C C . LEU A 1 163 ? -36.924 16.090 -0.755 1.00 60.50 163 LEU A C 1
ATOM 1355 O O . LEU A 1 163 ? -37.092 15.088 -1.448 1.00 60.50 163 LEU A O 1
ATOM 1359 N N . ARG A 1 164 ? -35.712 16.453 -0.310 1.00 59.88 164 ARG A N 1
ATOM 1360 C CA . ARG A 1 164 ? -34.495 15.694 -0.621 1.00 59.88 164 ARG A CA 1
ATOM 1361 C C . ARG A 1 164 ? -34.546 14.279 -0.047 1.00 59.88 164 ARG A C 1
ATOM 1363 O O . ARG A 1 164 ? -34.166 13.349 -0.746 1.00 59.88 164 ARG A O 1
ATOM 1370 N N . LYS A 1 165 ? -35.026 14.099 1.192 1.00 63.72 165 LYS A N 1
ATOM 1371 C CA . LYS A 1 165 ? -35.174 12.762 1.787 1.00 63.72 165 LYS A CA 1
ATOM 1372 C C . LYS A 1 165 ? -36.093 11.876 0.961 1.00 63.72 165 LYS A C 1
ATOM 1374 O O . LYS A 1 165 ? -35.718 10.742 0.726 1.00 63.72 165 LYS A O 1
ATOM 1379 N N . HIS A 1 166 ? -37.239 12.371 0.496 1.00 63.31 166 HIS A N 1
ATOM 1380 C CA . HIS A 1 166 ? -38.150 11.547 -0.301 1.00 63.31 166 HIS A CA 1
ATOM 1381 C C . HIS A 1 166 ? -37.553 11.118 -1.646 1.00 63.31 166 HIS A C 1
ATOM 1383 O O . HIS A 1 166 ? -37.645 9.945 -1.993 1.00 63.31 166 HIS A O 1
ATOM 1389 N N . LEU A 1 167 ? -36.895 12.026 -2.373 1.00 57.00 167 LEU A N 1
ATOM 1390 C CA . LEU A 1 167 ? -36.294 11.708 -3.675 1.00 57.00 167 LEU A CA 1
ATOM 1391 C C . LEU A 1 167 ? -35.071 10.786 -3.556 1.00 57.00 167 LEU A C 1
ATOM 1393 O O . LEU A 1 167 ? -34.918 9.854 -4.340 1.00 57.00 167 LEU A O 1
ATOM 1397 N N . VAL A 1 168 ? -34.220 11.019 -2.554 1.00 61.38 168 VAL A N 1
ATOM 1398 C CA . VAL A 1 168 ? -33.026 10.198 -2.300 1.00 61.38 168 VAL A CA 1
ATOM 1399 C C . VAL A 1 168 ? -33.406 8.828 -1.730 1.00 61.38 168 VAL A C 1
ATOM 1401 O O . VAL A 1 168 ? -32.811 7.837 -2.125 1.00 61.38 168 VAL A O 1
ATOM 1404 N N . TRP A 1 169 ? -34.437 8.739 -0.881 1.00 60.78 169 TRP A N 1
ATOM 1405 C CA . TRP A 1 169 ? -34.932 7.471 -0.328 1.00 60.78 169 TRP A CA 1
ATOM 1406 C C . TRP A 1 169 ? -35.379 6.506 -1.434 1.00 60.78 169 TRP A C 1
ATOM 1408 O O . TRP A 1 169 ? -34.940 5.360 -1.443 1.00 60.78 169 TRP A O 1
ATOM 1418 N N . ILE A 1 170 ? -36.157 6.982 -2.415 1.00 60.62 170 ILE A N 1
ATOM 1419 C CA . ILE A 1 170 ? -36.642 6.151 -3.534 1.00 60.62 170 ILE A CA 1
ATOM 1420 C C . ILE A 1 170 ? -35.482 5.616 -4.393 1.00 60.62 170 ILE A C 1
ATOM 1422 O O . ILE A 1 170 ? -35.520 4.466 -4.824 1.00 60.62 170 ILE A O 1
ATOM 1426 N N . LEU A 1 171 ? -34.447 6.427 -4.629 1.00 55.41 171 LEU A N 1
ATOM 1427 C CA . LEU A 1 171 ? -33.297 6.047 -5.459 1.00 55.41 171 LEU A CA 1
ATOM 1428 C C . LEU A 1 171 ? -32.246 5.210 -4.707 1.00 55.41 171 LEU A C 1
ATOM 1430 O O . LEU A 1 171 ? -31.597 4.366 -5.321 1.00 55.41 171 LEU A O 1
ATOM 1434 N N . GLU A 1 172 ? -32.066 5.411 -3.398 1.00 57.22 172 GLU A N 1
ATOM 1435 C CA . GLU A 1 172 ? -31.055 4.692 -2.616 1.00 57.22 172 GLU A CA 1
ATOM 1436 C C . GLU A 1 172 ? -31.533 3.306 -2.153 1.00 57.22 172 GLU A C 1
ATOM 1438 O O . GLU A 1 172 ? -30.759 2.361 -2.270 1.00 57.22 172 GLU A O 1
ATOM 1443 N N . LEU A 1 173 ? -32.783 3.128 -1.705 1.00 55.53 173 LEU A N 1
ATOM 1444 C CA . LEU A 1 173 ? -33.266 1.895 -1.043 1.00 55.53 173 LEU A CA 1
ATOM 1445 C C . LEU A 1 173 ? -32.888 0.580 -1.741 1.00 55.53 173 LEU A C 1
ATOM 1447 O O . LEU A 1 173 ? -32.381 -0.333 -1.094 1.00 55.53 173 LEU A O 1
ATOM 1451 N N . SER A 1 174 ? -33.084 0.475 -3.058 1.00 56.50 174 SER A N 1
ATOM 1452 C CA . SER A 1 174 ? -32.887 -0.799 -3.765 1.00 56.50 174 SER A CA 1
ATOM 1453 C C . SER A 1 174 ? -31.419 -1.233 -3.843 1.00 56.50 174 SER A C 1
ATOM 1455 O O . SER A 1 174 ? -31.134 -2.431 -3.805 1.00 56.50 174 SER A O 1
ATOM 1457 N N . ILE A 1 175 ? -30.487 -0.286 -3.982 1.00 58.44 175 ILE A N 1
ATOM 1458 C CA . ILE A 1 175 ? -29.047 -0.563 -4.117 1.00 58.44 175 ILE A CA 1
ATOM 1459 C C . ILE A 1 175 ? -28.383 -0.541 -2.731 1.00 58.44 175 ILE A C 1
ATOM 1461 O O . ILE A 1 175 ? -27.492 -1.348 -2.449 1.00 58.44 175 ILE A O 1
ATOM 1465 N N . TRP A 1 176 ? -28.845 0.328 -1.827 1.00 55.66 176 TRP A N 1
ATOM 1466 C CA . TRP A 1 176 ? -28.319 0.443 -0.468 1.00 55.66 176 TRP A CA 1
ATOM 1467 C C . TRP A 1 176 ? -28.687 -0.743 0.423 1.00 55.66 176 TRP A C 1
ATOM 1469 O O . TRP A 1 176 ? -27.835 -1.203 1.172 1.00 55.66 176 TRP A O 1
ATOM 1479 N N . GLU A 1 177 ? -29.900 -1.296 0.352 1.00 61.50 177 GLU A N 1
ATOM 1480 C CA . GLU A 1 177 ? -30.276 -2.415 1.233 1.00 61.50 177 GLU A CA 1
ATOM 1481 C C . GLU A 1 177 ? -29.496 -3.697 0.914 1.00 61.50 177 GLU A C 1
ATOM 1483 O O . GLU A 1 177 ? -29.026 -4.388 1.823 1.00 61.50 177 GLU A O 1
ATOM 1488 N N . GLN A 1 178 ? -29.293 -4.005 -0.373 1.00 62.41 178 GLN A N 1
ATOM 1489 C CA . GLN A 1 178 ? -28.473 -5.150 -0.781 1.00 62.41 178 GLN A CA 1
ATOM 1490 C C . GLN A 1 178 ? -27.001 -4.951 -0.418 1.00 62.41 178 GLN A C 1
ATOM 1492 O O . GLN A 1 178 ? -26.387 -5.853 0.163 1.00 62.41 178 GLN A O 1
ATOM 1497 N N . THR A 1 179 ? -26.438 -3.774 -0.707 1.00 61.56 179 THR A N 1
ATOM 1498 C CA . THR A 1 179 ? -25.040 -3.479 -0.368 1.00 61.56 179 THR A CA 1
ATOM 1499 C C . THR A 1 179 ? -24.830 -3.426 1.141 1.00 61.56 179 THR A C 1
ATOM 1501 O O . THR A 1 179 ? -23.827 -3.954 1.608 1.00 61.56 179 THR A O 1
ATOM 1504 N N . HIS A 1 180 ? -25.779 -2.908 1.926 1.00 64.69 180 HIS A N 1
ATOM 1505 C CA . HIS A 1 180 ? -25.681 -2.866 3.382 1.00 64.69 180 HIS A CA 1
ATOM 1506 C C . HIS A 1 180 ? -25.786 -4.263 4.001 1.00 64.69 180 HIS A C 1
ATOM 1508 O O . HIS A 1 180 ? -24.970 -4.607 4.846 1.00 64.69 180 HIS A O 1
ATOM 1514 N N . ARG A 1 181 ? -26.684 -5.131 3.519 1.00 68.38 181 ARG A N 1
ATOM 1515 C CA . ARG A 1 181 ? -26.772 -6.527 3.987 1.00 68.38 181 ARG A CA 1
ATOM 1516 C C . ARG A 1 181 ? -25.510 -7.336 3.703 1.00 68.38 181 ARG A C 1
ATOM 1518 O O . ARG A 1 181 ? -25.050 -8.083 4.568 1.00 68.38 181 ARG A O 1
ATOM 1525 N N . ILE A 1 182 ? -24.957 -7.222 2.493 1.00 68.62 182 ILE A N 1
ATOM 1526 C CA . ILE A 1 182 ? -23.665 -7.841 2.161 1.00 68.62 182 ILE A CA 1
ATOM 1527 C C . ILE A 1 182 ? -22.580 -7.215 3.033 1.00 68.62 182 ILE A C 1
ATOM 1529 O O . ILE A 1 182 ? -21.738 -7.933 3.573 1.00 68.62 182 ILE A O 1
ATOM 1533 N N . ALA A 1 183 ? -22.649 -5.900 3.241 1.00 67.12 183 ALA A N 1
ATOM 1534 C CA . ALA A 1 183 ? -21.670 -5.198 4.034 1.00 67.12 183 ALA A CA 1
ATOM 1535 C C . ALA A 1 183 ? -21.641 -5.655 5.485 1.00 67.12 183 ALA A C 1
ATOM 1537 O O . ALA A 1 183 ? -20.571 -5.870 6.044 1.00 67.12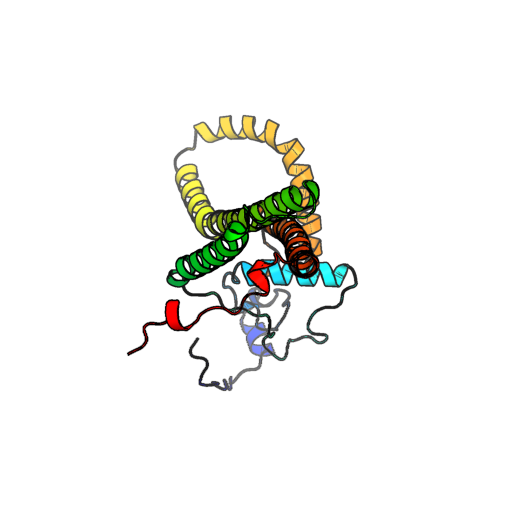 183 ALA A O 1
ATOM 1538 N N . GLU A 1 184 ? -22.809 -5.853 6.084 1.00 68.81 184 GLU A N 1
ATOM 1539 C CA . GLU A 1 184 ? -22.930 -6.374 7.434 1.00 68.81 184 GLU A CA 1
ATOM 1540 C C . GLU A 1 184 ? -22.473 -7.824 7.526 1.00 68.81 184 GLU A C 1
ATOM 1542 O O . GLU A 1 184 ? -21.796 -8.170 8.486 1.00 68.81 184 GLU A O 1
ATOM 1547 N N . ARG A 1 185 ? -22.749 -8.665 6.522 1.00 71.88 185 ARG A N 1
ATOM 1548 C CA . ARG A 1 185 ? -22.211 -10.034 6.486 1.00 71.88 185 ARG A CA 1
ATOM 1549 C C . ARG A 1 185 ? -20.689 -10.046 6.445 1.00 71.88 185 ARG A C 1
ATOM 1551 O O . ARG A 1 185 ? -20.087 -10.788 7.210 1.00 71.88 185 ARG A O 1
ATOM 1558 N N . VAL A 1 186 ? -20.081 -9.224 5.592 1.00 68.88 186 VAL A N 1
ATOM 1559 C CA . VAL A 1 186 ? -18.620 -9.112 5.476 1.00 68.88 186 VAL A CA 1
ATOM 1560 C C . VAL A 1 186 ? -18.036 -8.503 6.758 1.00 68.88 186 VAL A C 1
ATOM 1562 O O . VAL A 1 186 ? -17.092 -9.039 7.325 1.00 68.88 186 VAL A O 1
ATOM 1565 N N . ARG A 1 187 ? -18.653 -7.459 7.321 1.00 67.31 187 ARG A N 1
ATOM 1566 C CA . ARG A 1 187 ? -18.249 -6.868 8.608 1.00 67.31 187 ARG A CA 1
ATOM 1567 C C . ARG A 1 187 ? -18.290 -7.889 9.749 1.00 67.31 187 ARG A C 1
ATOM 1569 O O . ARG A 1 187 ? -17.290 -8.091 10.431 1.00 67.31 187 ARG A O 1
ATOM 1576 N N . ASN A 1 188 ? -19.408 -8.596 9.890 1.00 67.94 188 ASN A N 1
ATOM 1577 C CA . ASN A 1 188 ? -19.601 -9.640 10.898 1.00 67.94 188 ASN A CA 1
ATOM 1578 C C . ASN A 1 188 ? -18.728 -10.878 10.618 1.00 67.94 188 ASN A C 1
ATOM 1580 O O . ASN A 1 188 ? -18.471 -11.681 11.520 1.00 67.94 188 ASN A O 1
ATOM 1584 N N . PHE A 1 189 ? -18.243 -11.038 9.381 1.00 66.88 189 PHE A N 1
ATOM 1585 C CA . PHE A 1 189 ? -17.261 -12.052 9.038 1.00 66.88 189 PHE A CA 1
ATOM 1586 C C . PHE A 1 189 ? -15.891 -11.752 9.6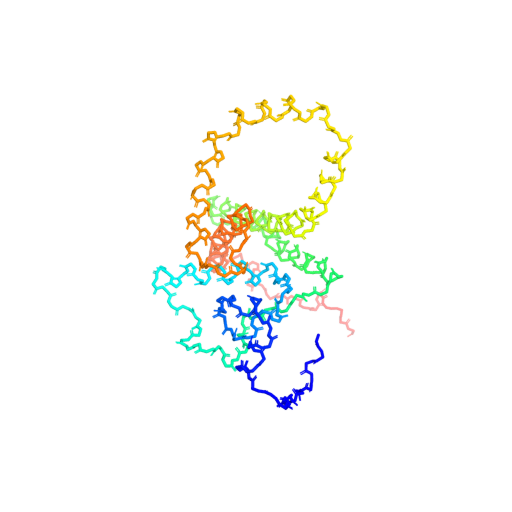43 1.00 66.88 189 PHE A C 1
ATOM 1588 O O . PHE A 1 189 ? -15.202 -12.707 9.926 1.00 66.88 189 PHE A O 1
ATOM 1595 N N . ALA A 1 190 ? -15.472 -10.526 9.944 1.00 62.12 190 ALA A N 1
ATOM 1596 C CA . ALA A 1 190 ? -14.157 -10.331 10.577 1.00 62.12 190 ALA A CA 1
ATOM 1597 C C . ALA A 1 190 ? -14.205 -10.430 12.114 1.00 62.12 190 ALA A C 1
ATOM 1599 O O . ALA A 1 190 ? -13.322 -11.028 12.718 1.00 62.12 190 ALA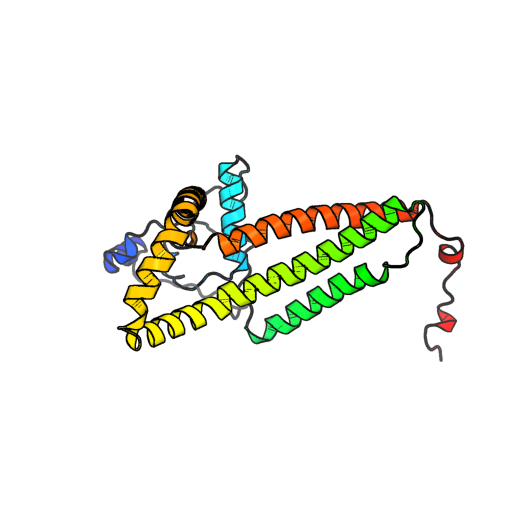 A O 1
ATOM 1600 N N . GLY A 1 191 ? -15.287 -9.975 12.752 1.00 63.72 191 GLY A N 1
ATOM 1601 C CA . GLY A 1 191 ? -15.467 -10.057 14.206 1.00 63.72 191 GLY A CA 1
ATOM 1602 C C . GLY A 1 191 ? -16.599 -9.154 14.702 1.00 63.72 191 GLY A C 1
ATOM 1603 O O . GLY A 1 191 ? -17.239 -8.473 13.903 1.00 63.72 191 GLY A O 1
ATOM 1604 N N . ARG A 1 192 ? -16.888 -9.175 16.015 1.00 59.34 192 ARG A N 1
ATOM 1605 C CA . ARG A 1 192 ? -17.971 -8.371 16.639 1.00 59.34 192 ARG A CA 1
ATOM 1606 C C . ARG A 1 192 ? -17.495 -7.191 17.500 1.00 59.34 192 ARG A C 1
ATOM 1608 O O . ARG A 1 192 ? -18.292 -6.307 17.792 1.00 59.34 192 ARG A O 1
ATOM 1615 N N . GLY A 1 193 ? -16.223 -7.166 17.892 1.00 59.72 193 GLY A N 1
ATOM 1616 C CA . GLY A 1 193 ? -15.597 -6.063 18.636 1.00 59.72 193 GLY A CA 1
ATOM 1617 C C . GLY A 1 193 ? -15.526 -4.691 17.916 1.00 59.72 193 GLY A C 1
ATOM 1618 O O . GLY A 1 193 ? -15.826 -4.573 16.724 1.00 59.72 193 GLY A O 1
ATOM 1619 N N . PRO A 1 194 ? -15.108 -3.628 18.628 1.00 57.00 194 PRO A N 1
ATOM 1620 C CA . PRO A 1 194 ? -15.157 -2.241 18.148 1.00 57.00 194 PRO A CA 1
ATOM 1621 C C . PRO A 1 194 ? -14.275 -1.965 16.921 1.00 57.00 194 PRO A C 1
ATOM 1623 O O . PRO A 1 194 ? -14.692 -1.220 16.032 1.00 57.00 194 PRO A O 1
ATOM 1626 N N . ILE A 1 195 ? -13.110 -2.617 16.831 1.00 60.94 195 ILE A N 1
ATOM 1627 C CA . ILE A 1 195 ? -12.176 -2.513 15.694 1.00 60.94 195 ILE A CA 1
ATOM 1628 C C . ILE A 1 195 ? -12.794 -2.982 14.366 1.00 60.94 195 ILE A C 1
ATOM 1630 O O . ILE A 1 195 ? -12.345 -2.606 13.289 1.00 60.94 195 ILE A O 1
ATOM 1634 N N . TRP A 1 196 ? -13.883 -3.754 14.417 1.00 64.06 196 TRP A N 1
ATOM 1635 C CA . TRP A 1 196 ? -14.555 -4.293 13.236 1.00 64.06 196 TRP A CA 1
ATOM 1636 C C . TRP A 1 196 ? -15.562 -3.322 12.608 1.00 64.06 196 TRP A C 1
ATOM 1638 O O . TRP A 1 196 ? -16.221 -3.665 11.631 1.00 64.06 196 TRP A O 1
ATOM 1648 N N . LYS A 1 197 ? -15.693 -2.088 13.116 1.00 67.69 197 LYS A N 1
ATOM 1649 C CA . LYS A 1 197 ? -16.654 -1.082 12.617 1.00 67.69 197 LYS A CA 1
ATOM 1650 C C . LYS A 1 197 ? -16.165 -0.280 11.397 1.00 67.69 197 LYS A C 1
ATOM 1652 O O . LYS A 1 197 ? -16.684 0.799 11.118 1.00 67.69 197 LYS A O 1
ATOM 1657 N N . VAL A 1 198 ? -15.202 -0.802 10.640 1.00 70.31 198 VAL A N 1
ATOM 1658 C CA . VAL A 1 198 ? -14.628 -0.128 9.462 1.00 70.31 198 VAL A CA 1
ATOM 1659 C C . VAL A 1 198 ? -15.604 -0.164 8.285 1.00 70.31 198 VAL A C 1
ATOM 1661 O O . VAL A 1 198 ? -16.140 -1.228 7.962 1.00 70.31 198 VAL A O 1
ATOM 1664 N N . PRO A 1 199 ? -15.848 0.963 7.595 1.00 75.38 199 PRO A N 1
ATOM 1665 C CA . PRO A 1 199 ? -16.745 0.964 6.451 1.00 75.38 199 PRO A CA 1
ATOM 1666 C C . PRO A 1 199 ? -16.088 0.269 5.247 1.00 75.38 199 PRO A C 1
ATOM 1668 O O . PRO A 1 199 ? -14.956 0.572 4.875 1.00 75.38 199 PRO A O 1
ATOM 1671 N N . LEU A 1 200 ? -16.817 -0.629 4.575 1.00 78.00 200 LEU A N 1
ATOM 1672 C CA . LEU A 1 200 ? -16.273 -1.424 3.459 1.00 78.00 200 LEU A CA 1
ATOM 1673 C C . LEU A 1 200 ? -15.782 -0.617 2.268 1.00 78.00 200 LEU A C 1
ATOM 1675 O O . LEU A 1 200 ? -14.897 -1.068 1.553 1.00 78.00 200 LEU A O 1
ATOM 1679 N N . ARG A 1 201 ? -16.313 0.590 2.076 1.00 79.81 201 ARG A N 1
ATOM 1680 C CA . ARG A 1 201 ? -15.806 1.534 1.071 1.00 79.81 201 ARG A CA 1
ATOM 1681 C C . ARG A 1 201 ? -14.328 1.888 1.259 1.00 79.81 201 ARG A C 1
ATOM 1683 O O . ARG A 1 201 ? -13.723 2.398 0.331 1.00 79.81 201 ARG A O 1
ATOM 1690 N N . VAL A 1 202 ? -13.776 1.650 2.448 1.00 83.56 202 VAL A N 1
ATOM 1691 C CA . VAL A 1 202 ? -12.343 1.757 2.727 1.00 83.56 202 VAL A CA 1
ATOM 1692 C C . VAL A 1 202 ? -11.688 0.426 2.387 1.00 83.56 202 VAL A C 1
ATOM 1694 O O . VAL A 1 202 ? -10.858 0.374 1.492 1.00 83.56 202 VAL A O 1
ATOM 1697 N N . LEU A 1 203 ? -12.132 -0.666 3.014 1.00 85.44 203 LEU A N 1
ATOM 1698 C CA . LEU A 1 203 ? -11.516 -1.992 2.889 1.00 85.44 203 LEU A CA 1
ATOM 1699 C C . LEU A 1 203 ? -11.448 -2.527 1.447 1.00 85.44 203 LEU A C 1
ATOM 1701 O O . LEU A 1 203 ? -10.424 -3.069 1.039 1.00 85.44 203 LEU A O 1
ATOM 1705 N N . VAL A 1 204 ? -12.513 -2.362 0.659 1.00 87.31 204 VAL A N 1
ATOM 1706 C CA . VAL A 1 204 ? -12.603 -2.904 -0.707 1.00 87.31 204 VAL A CA 1
ATOM 1707 C C . VAL A 1 204 ? -11.514 -2.323 -1.625 1.00 87.31 204 VAL A C 1
ATOM 1709 O O . VAL A 1 204 ? -10.776 -3.116 -2.215 1.00 87.31 204 VAL A O 1
ATOM 1712 N N . PRO A 1 205 ? -11.330 -0.989 -1.721 1.00 91.25 205 PRO A N 1
ATOM 1713 C CA . PRO A 1 205 ? -10.188 -0.409 -2.425 1.00 91.25 205 PRO A CA 1
ATOM 1714 C C . PRO A 1 205 ? -8.818 -0.904 -1.952 1.00 91.25 205 PRO A C 1
ATOM 1716 O O . PRO A 1 205 ? -7.967 -1.159 -2.802 1.00 91.25 205 PRO A O 1
ATOM 1719 N N . TYR A 1 206 ? -8.596 -1.086 -0.640 1.00 91.12 206 TYR A N 1
ATOM 1720 C CA . TYR A 1 206 ? -7.319 -1.622 -0.140 1.00 91.12 206 TYR A CA 1
ATOM 1721 C C . TYR A 1 206 ? -7.064 -3.040 -0.646 1.00 91.12 206 TYR A C 1
ATOM 1723 O O . TYR A 1 206 ? -5.963 -3.329 -1.105 1.00 91.12 206 TYR A O 1
ATOM 1731 N N . TYR A 1 207 ? -8.062 -3.924 -0.599 1.00 91.19 207 TYR A N 1
ATOM 1732 C CA . TYR A 1 207 ? -7.873 -5.318 -1.006 1.00 91.19 207 TYR A CA 1
ATOM 1733 C C . TYR A 1 207 ? -7.770 -5.488 -2.517 1.00 91.19 207 TYR A C 1
ATOM 1735 O O . TYR A 1 207 ? -6.884 -6.202 -2.985 1.00 91.19 207 TYR A O 1
ATOM 1743 N N . ILE A 1 208 ? -8.612 -4.797 -3.288 1.00 92.69 208 ILE A N 1
ATOM 1744 C CA . ILE A 1 208 ? -8.519 -4.812 -4.753 1.00 92.69 208 ILE A CA 1
ATOM 1745 C C . ILE A 1 208 ? -7.190 -4.191 -5.194 1.00 92.69 208 ILE A C 1
ATOM 1747 O O . ILE A 1 208 ? -6.467 -4.789 -5.990 1.00 92.69 208 ILE A O 1
ATOM 1751 N N . GLY A 1 209 ? -6.835 -3.027 -4.643 1.00 94.69 209 GLY A N 1
ATOM 1752 C CA . GLY A 1 209 ? -5.573 -2.353 -4.933 1.00 94.69 209 GLY A CA 1
ATOM 1753 C C . GLY A 1 209 ? -4.366 -3.209 -4.557 1.00 94.69 209 GLY A C 1
ATOM 1754 O O . GLY A 1 209 ? -3.473 -3.395 -5.377 1.00 94.69 209 GLY A O 1
ATOM 1755 N N . GLY A 1 210 ? -4.365 -3.801 -3.361 1.00 93.62 210 GLY A N 1
ATOM 1756 C CA . GLY A 1 210 ? -3.301 -4.687 -2.888 1.00 93.62 210 GLY A CA 1
ATOM 1757 C C . GLY A 1 210 ? -3.121 -5.930 -3.762 1.00 93.62 210 GLY A C 1
ATOM 1758 O O . GLY A 1 210 ? -1.991 -6.284 -4.092 1.00 93.62 210 GLY A O 1
ATOM 1759 N N . PHE A 1 211 ? -4.215 -6.555 -4.204 1.00 94.50 211 PHE A N 1
ATOM 1760 C CA . PHE A 1 211 ? -4.162 -7.695 -5.123 1.00 94.50 211 PHE A CA 1
ATOM 1761 C C . PHE A 1 211 ? -3.583 -7.306 -6.491 1.00 94.50 211 PHE A C 1
ATOM 1763 O O . PHE A 1 211 ? -2.664 -7.959 -6.987 1.00 94.50 211 PHE A O 1
ATOM 1770 N N . LEU A 1 212 ? -4.070 -6.210 -7.078 1.00 96.12 212 LEU A N 1
ATOM 1771 C CA . LEU A 1 212 ? -3.573 -5.692 -8.355 1.00 96.12 212 LEU A CA 1
ATOM 1772 C C . LEU A 1 212 ? -2.098 -5.284 -8.275 1.00 96.12 212 LEU A C 1
ATOM 1774 O O . LEU A 1 212 ? -1.325 -5.570 -9.189 1.00 96.12 212 LEU A O 1
ATOM 1778 N N . TYR A 1 213 ? -1.693 -4.672 -7.162 1.00 95.62 213 TYR A N 1
ATOM 1779 C CA . TYR A 1 213 ? -0.301 -4.346 -6.878 1.00 95.62 213 TYR A CA 1
ATOM 1780 C C . TYR A 1 213 ? 0.561 -5.604 -6.782 1.00 95.62 213 TYR A C 1
ATOM 1782 O O . TYR A 1 213 ? 1.619 -5.655 -7.403 1.00 95.62 213 TYR A O 1
ATOM 1790 N N . ALA A 1 214 ? 0.112 -6.640 -6.068 1.00 96.50 214 ALA A N 1
ATOM 1791 C CA . ALA A 1 214 ? 0.845 -7.899 -5.960 1.00 96.50 214 ALA A CA 1
ATOM 1792 C C . ALA A 1 214 ? 1.055 -8.560 -7.333 1.00 96.50 214 ALA A C 1
ATOM 1794 O O . ALA A 1 214 ? 2.169 -8.989 -7.633 1.00 96.50 214 ALA A O 1
ATO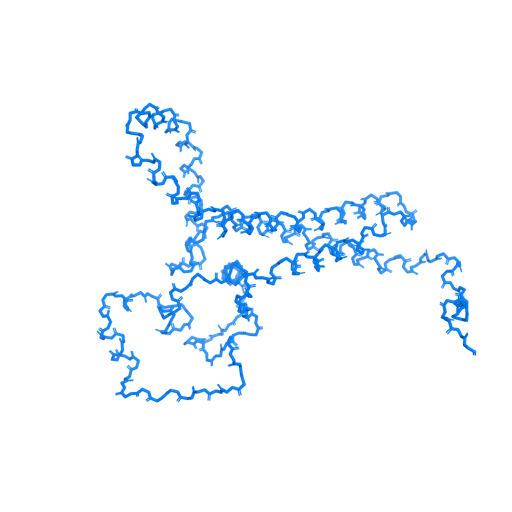M 1795 N N . LEU A 1 215 ? 0.029 -8.575 -8.192 1.00 97.12 215 LEU A N 1
ATOM 1796 C CA . LEU A 1 215 ? 0.140 -9.084 -9.563 1.00 97.12 215 LEU A CA 1
ATOM 1797 C C . LEU A 1 215 ? 1.116 -8.261 -10.412 1.00 97.12 215 LEU A C 1
ATOM 1799 O O . LEU A 1 215 ? 2.008 -8.826 -11.045 1.00 97.12 215 LEU A O 1
ATOM 1803 N N . ALA A 1 216 ? 0.988 -6.931 -10.394 1.00 97.06 216 ALA A N 1
ATOM 1804 C CA . ALA A 1 216 ? 1.899 -6.039 -11.109 1.00 97.06 216 ALA A CA 1
ATOM 1805 C C . ALA A 1 216 ? 3.350 -6.227 -10.651 1.00 97.06 216 ALA A C 1
ATOM 1807 O O . ALA A 1 216 ? 4.264 -6.304 -11.468 1.00 97.06 216 ALA A O 1
ATOM 1808 N N . ARG A 1 217 ? 3.564 -6.347 -9.339 1.00 96.12 217 ARG A N 1
ATOM 1809 C CA . ARG A 1 217 ? 4.882 -6.553 -8.738 1.00 96.12 217 ARG A CA 1
ATOM 1810 C C . ARG A 1 217 ? 5.476 -7.905 -9.075 1.00 96.12 217 ARG A C 1
ATOM 1812 O O . ARG A 1 217 ? 6.663 -7.958 -9.381 1.00 96.12 217 ARG A O 1
ATOM 1819 N N . ALA A 1 218 ? 4.677 -8.967 -9.045 1.00 96.94 218 ALA A N 1
ATOM 1820 C CA . ALA A 1 218 ? 5.121 -10.288 -9.465 1.00 96.94 218 ALA A CA 1
ATOM 1821 C C . ALA A 1 218 ? 5.602 -10.257 -10.921 1.00 96.94 218 ALA A C 1
ATOM 1823 O O . ALA A 1 218 ? 6.684 -10.759 -11.211 1.00 96.94 218 ALA A O 1
ATOM 1824 N N . TYR A 1 219 ? 4.859 -9.585 -11.806 1.00 96.25 219 TYR A N 1
ATOM 1825 C CA . TYR A 1 219 ? 5.260 -9.414 -13.200 1.00 96.25 219 TYR A CA 1
ATOM 1826 C C . TYR A 1 219 ? 6.530 -8.561 -13.362 1.00 96.25 219 TYR A C 1
ATOM 1828 O O . TYR A 1 219 ? 7.450 -8.966 -14.062 1.00 96.25 219 TYR A O 1
ATOM 1836 N N . ILE A 1 220 ? 6.630 -7.409 -12.687 1.00 95.00 220 ILE A N 1
ATOM 1837 C CA . ILE A 1 220 ? 7.826 -6.546 -12.738 1.00 95.00 220 ILE A CA 1
ATOM 1838 C C . ILE A 1 220 ? 9.073 -7.307 -12.272 1.00 95.00 220 ILE A C 1
ATOM 1840 O O . ILE A 1 220 ? 10.130 -7.187 -12.885 1.00 95.00 220 ILE A O 1
ATOM 1844 N N . LEU A 1 221 ? 8.959 -8.088 -11.193 1.00 94.56 221 LEU A N 1
ATOM 1845 C CA . LEU A 1 221 ? 10.054 -8.915 -10.684 1.00 94.56 221 LEU A CA 1
ATOM 1846 C C . LEU A 1 221 ? 10.415 -10.038 -11.656 1.00 94.56 221 LEU A C 1
ATOM 1848 O O . LEU A 1 221 ? 11.596 -10.279 -11.895 1.00 94.56 221 LEU A O 1
ATOM 1852 N N . TRP A 1 222 ? 9.407 -10.695 -12.228 1.00 94.12 222 TRP A N 1
ATOM 1853 C CA . TRP A 1 222 ? 9.599 -11.713 -13.251 1.00 94.12 222 TRP A CA 1
ATOM 1854 C C . TRP A 1 222 ? 10.367 -11.160 -14.457 1.00 94.12 222 TRP A C 1
ATOM 1856 O O . TRP A 1 222 ? 11.392 -11.724 -14.835 1.00 94.12 222 TRP A O 1
ATOM 1866 N N . GLU A 1 223 ? 9.942 -10.018 -15.000 1.00 92.19 223 GLU A N 1
ATOM 1867 C CA . GLU A 1 223 ? 10.623 -9.367 -16.123 1.00 92.19 223 GLU A CA 1
ATOM 1868 C C . GLU A 1 223 ? 12.022 -8.869 -15.769 1.00 92.19 223 GLU A C 1
ATOM 1870 O O . GLU A 1 223 ? 12.945 -8.992 -16.573 1.00 92.19 223 GLU A O 1
ATOM 1875 N N . ALA A 1 224 ? 12.236 -8.364 -14.554 1.00 89.31 224 ALA A N 1
ATOM 1876 C CA . ALA A 1 224 ? 13.569 -7.961 -14.115 1.00 89.31 224 ALA A CA 1
ATOM 1877 C C . ALA A 1 224 ? 14.565 -9.137 -14.127 1.00 89.31 224 ALA A C 1
ATOM 1879 O O . ALA A 1 224 ? 15.734 -8.945 -14.443 1.00 89.31 224 ALA A O 1
ATOM 1880 N N . ILE A 1 225 ? 14.108 -10.358 -13.832 1.00 90.38 225 ILE A N 1
ATOM 1881 C CA . ILE A 1 225 ? 14.935 -11.570 -13.923 1.00 90.38 225 ILE A CA 1
ATOM 1882 C C . ILE A 1 225 ? 15.085 -12.004 -15.384 1.00 90.38 225 ILE A C 1
ATOM 1884 O O . ILE A 1 225 ? 16.184 -12.329 -15.830 1.00 90.38 225 ILE A O 1
ATOM 1888 N N . PHE A 1 226 ? 13.992 -12.002 -16.147 1.00 88.50 226 PHE A N 1
ATOM 1889 C CA . PHE A 1 226 ? 13.984 -12.479 -17.528 1.00 88.50 226 PHE A CA 1
ATOM 1890 C C . PHE A 1 226 ? 14.797 -11.600 -18.474 1.00 88.50 226 PHE A C 1
ATOM 1892 O O . PHE A 1 226 ? 15.446 -12.117 -19.378 1.00 88.50 226 PHE A O 1
ATOM 1899 N N . THR A 1 227 ? 14.827 -10.290 -18.258 1.00 84.00 227 THR A N 1
ATOM 1900 C CA . THR A 1 227 ? 15.618 -9.351 -19.067 1.00 84.00 227 THR A CA 1
ATOM 1901 C C . THR A 1 227 ? 17.128 -9.593 -18.958 1.00 84.00 227 THR A C 1
ATOM 1903 O O . THR A 1 227 ? 17.852 -9.299 -19.909 1.00 84.00 227 THR A O 1
ATOM 1906 N N . LEU A 1 228 ? 17.610 -10.252 -17.893 1.00 83.88 228 LEU A N 1
ATOM 1907 C CA . LEU A 1 228 ? 19.016 -10.670 -17.770 1.00 83.88 228 LEU A CA 1
ATOM 1908 C C . LEU A 1 228 ? 19.450 -11.650 -18.873 1.00 83.88 228 LEU A C 1
ATOM 1910 O O . LEU A 1 228 ? 20.636 -11.729 -19.186 1.00 83.88 228 LEU A O 1
ATOM 1914 N N . ARG A 1 229 ? 18.509 -12.374 -19.499 1.00 82.69 229 ARG A N 1
ATOM 1915 C CA . ARG A 1 229 ? 18.805 -13.313 -20.599 1.00 82.69 229 ARG A CA 1
ATOM 1916 C C . ARG A 1 229 ? 19.181 -12.619 -21.910 1.00 82.69 229 ARG A C 1
ATOM 1918 O O . ARG A 1 229 ? 19.748 -13.256 -22.789 1.00 82.69 229 ARG A O 1
ATOM 1925 N N . ALA A 1 230 ? 18.808 -11.350 -22.065 1.00 75.88 230 ALA A N 1
ATOM 1926 C CA . ALA A 1 230 ? 18.902 -10.601 -23.314 1.00 75.88 230 ALA A CA 1
ATOM 1927 C C . ALA A 1 230 ? 19.511 -9.214 -23.063 1.00 75.88 230 ALA A C 1
ATOM 1929 O O . ALA A 1 230 ? 18.970 -8.190 -23.481 1.00 75.88 230 ALA A O 1
ATOM 1930 N N . LEU A 1 231 ? 20.634 -9.186 -22.342 1.00 79.00 231 LEU A N 1
ATOM 1931 C CA . LEU A 1 231 ? 21.366 -7.954 -22.073 1.00 79.00 231 LEU A CA 1
ATOM 1932 C C . LEU A 1 231 ? 21.955 -7.381 -23.362 1.00 79.00 231 LEU A C 1
ATOM 1934 O O . LEU A 1 231 ? 22.492 -8.099 -24.209 1.00 79.00 231 LEU A O 1
ATOM 1938 N N . THR A 1 232 ? 21.886 -6.059 -23.501 1.00 80.81 232 THR A N 1
ATOM 1939 C CA . THR A 1 232 ? 22.534 -5.373 -24.616 1.00 80.81 232 THR A CA 1
ATOM 1940 C C . THR A 1 232 ? 24.055 -5.531 -24.517 1.00 80.81 232 THR A C 1
ATOM 1942 O O . THR A 1 232 ? 24.596 -5.529 -23.412 1.00 80.81 232 THR A O 1
ATOM 1945 N N . PRO A 1 233 ? 24.793 -5.578 -25.642 1.00 79.56 233 PRO A N 1
ATOM 1946 C CA . PRO A 1 233 ? 26.253 -5.710 -25.624 1.00 79.56 233 PRO A CA 1
ATOM 1947 C C . PRO A 1 233 ? 26.970 -4.638 -24.785 1.00 79.56 233 PRO A C 1
ATOM 1949 O O . PRO A 1 233 ? 28.031 -4.887 -24.222 1.00 79.56 233 PRO A O 1
ATOM 1952 N N . SER A 1 234 ? 26.377 -3.444 -24.669 1.00 80.81 234 SER A N 1
ATOM 1953 C CA . SER A 1 234 ? 26.869 -2.359 -23.815 1.00 80.81 234 SER A CA 1
ATOM 1954 C C . SER A 1 234 ? 26.899 -2.705 -22.326 1.00 80.81 234 SER A C 1
ATOM 1956 O O . SER A 1 234 ? 27.750 -2.174 -21.623 1.00 80.81 234 SER A O 1
ATOM 1958 N N . ALA A 1 235 ? 26.024 -3.592 -21.846 1.00 80.06 235 ALA A N 1
ATOM 1959 C CA . ALA A 1 235 ? 25.972 -3.993 -20.441 1.00 80.06 235 ALA A CA 1
ATOM 1960 C C . ALA A 1 235 ? 27.198 -4.819 -20.015 1.00 80.06 235 ALA A C 1
ATOM 1962 O O . ALA A 1 235 ? 27.507 -4.888 -18.831 1.00 80.06 235 ALA A O 1
ATOM 1963 N N . TYR A 1 236 ? 27.908 -5.417 -20.978 1.00 82.94 236 TYR A N 1
ATOM 1964 C CA . TYR A 1 236 ? 29.151 -6.154 -20.740 1.00 82.94 236 TYR A CA 1
ATOM 1965 C C . TYR A 1 236 ? 30.401 -5.270 -20.825 1.00 82.94 236 TYR A C 1
ATOM 1967 O O . TYR A 1 236 ? 31.502 -5.745 -20.552 1.00 82.94 236 TYR A O 1
ATOM 1975 N N . LYS A 1 237 ? 30.267 -3.998 -21.224 1.00 86.75 237 LYS A N 1
ATOM 1976 C CA . LYS A 1 237 ? 31.399 -3.069 -21.241 1.00 86.75 237 LYS A CA 1
ATOM 1977 C C . LYS A 1 237 ? 31.724 -2.645 -19.813 1.00 86.75 237 LYS A C 1
ATOM 1979 O O . LYS A 1 237 ? 30.831 -2.268 -19.057 1.00 86.75 237 LYS A O 1
ATOM 1984 N N . THR A 1 238 ? 33.006 -2.673 -19.462 1.00 85.69 238 THR A N 1
ATOM 1985 C CA . THR A 1 238 ? 33.484 -2.152 -18.181 1.00 85.69 238 THR A CA 1
ATOM 1986 C C . THR A 1 238 ? 33.101 -0.680 -18.063 1.00 85.69 238 THR A C 1
ATOM 1988 O O . THR A 1 238 ? 33.386 0.110 -18.962 1.00 85.69 238 THR A O 1
ATOM 1991 N N . VAL A 1 239 ? 32.436 -0.312 -16.968 1.00 83.38 239 VAL A N 1
ATOM 1992 C CA . VAL A 1 239 ? 32.127 1.092 -16.678 1.00 83.38 239 VAL A CA 1
ATOM 1993 C C . VAL A 1 239 ? 33.444 1.820 -16.415 1.00 83.38 239 VAL A C 1
ATOM 1995 O O . VAL A 1 239 ? 34.194 1.439 -15.515 1.00 83.38 239 VAL A O 1
ATOM 1998 N N . GLU A 1 240 ? 33.734 2.864 -17.190 1.00 84.25 240 GLU A N 1
ATOM 1999 C CA . GLU A 1 240 ? 34.897 3.727 -16.966 1.00 84.25 240 GLU A CA 1
ATOM 2000 C C . GLU A 1 240 ? 34.638 4.649 -15.772 1.00 84.25 240 GLU A C 1
ATOM 2002 O O . GLU A 1 240 ? 34.249 5.808 -15.910 1.00 84.25 240 GLU A O 1
ATOM 2007 N N . TRP A 1 241 ? 34.836 4.118 -14.565 1.00 86.00 241 TRP A N 1
ATOM 2008 C CA . TRP A 1 241 ? 34.626 4.854 -13.316 1.00 86.00 241 TRP A CA 1
ATOM 2009 C C . TRP A 1 241 ? 35.451 6.142 -13.230 1.00 86.00 241 TRP A C 1
ATOM 2011 O O . TRP A 1 241 ? 34.991 7.105 -12.621 1.00 86.00 241 TRP A O 1
ATOM 2021 N N . SER A 1 242 ? 36.615 6.189 -13.887 1.00 84.31 242 SER A N 1
ATOM 2022 C CA . SER A 1 242 ? 37.456 7.386 -14.009 1.00 84.31 242 SER A CA 1
ATOM 2023 C C . SER A 1 242 ? 36.762 8.539 -14.739 1.00 84.31 242 SER A C 1
ATOM 2025 O O . SER A 1 242 ? 37.035 9.691 -14.433 1.00 84.31 242 SER A O 1
ATOM 2027 N N . ALA A 1 243 ? 35.841 8.266 -15.665 1.00 81.94 243 ALA A N 1
ATOM 2028 C CA . ALA A 1 243 ? 35.090 9.306 -16.368 1.00 81.94 243 ALA A CA 1
ATOM 2029 C C . ALA A 1 243 ? 33.896 9.842 -15.554 1.00 81.94 243 ALA A C 1
ATOM 2031 O O . ALA A 1 243 ? 33.414 10.942 -15.816 1.00 81.94 243 ALA A O 1
ATOM 2032 N N . VAL A 1 244 ? 33.396 9.063 -14.588 1.00 83.56 244 VAL A N 1
ATOM 2033 C CA . VAL A 1 244 ? 32.182 9.379 -13.814 1.00 83.56 244 VAL A CA 1
ATOM 2034 C C . VAL A 1 244 ? 32.521 10.016 -12.471 1.00 83.56 244 VAL A C 1
ATOM 2036 O O . VAL A 1 244 ? 31.853 10.956 -12.042 1.00 83.56 244 VAL A O 1
ATOM 2039 N N . LEU A 1 245 ? 33.531 9.490 -11.783 1.00 83.88 245 LEU A N 1
ATOM 2040 C CA . LEU A 1 245 ? 33.940 10.001 -10.486 1.00 83.88 245 LEU A CA 1
ATOM 2041 C C . LEU A 1 245 ? 35.003 11.085 -10.682 1.00 83.88 245 LEU A C 1
ATOM 2043 O O . LEU A 1 245 ? 35.994 10.837 -11.379 1.00 83.88 245 LEU A O 1
ATOM 2047 N N . PRO A 1 246 ? 34.830 12.271 -10.069 1.00 78.31 246 PRO A N 1
ATOM 2048 C CA . PRO A 1 246 ? 35.885 13.267 -10.047 1.00 78.31 246 PRO A CA 1
ATOM 2049 C C . PRO A 1 246 ? 37.108 12.646 -9.373 1.00 78.31 246 PRO A C 1
ATOM 2051 O O . PRO A 1 246 ? 37.071 12.261 -8.205 1.00 78.31 246 PRO A O 1
ATOM 2054 N N . HIS A 1 247 ? 38.164 12.497 -10.157 1.00 80.06 247 HIS A N 1
ATOM 2055 C CA . HIS A 1 247 ? 39.478 12.077 -9.709 1.00 80.06 247 HIS A CA 1
ATOM 2056 C C . HIS A 1 247 ? 40.355 13.326 -9.592 1.00 80.06 247 HIS A C 1
ATOM 2058 O O . HIS A 1 247 ? 40.212 14.262 -10.382 1.00 80.06 247 HIS A O 1
ATOM 2064 N N . PHE A 1 248 ? 41.207 13.347 -8.569 1.00 68.19 248 PHE A N 1
ATOM 2065 C CA . PHE A 1 248 ? 42.211 14.385 -8.338 1.00 68.19 248 PHE A CA 1
ATOM 2066 C C . PHE A 1 248 ? 43.580 13.876 -8.781 1.00 68.19 248 PHE A C 1
ATOM 2068 O O . PHE A 1 248 ? 43.825 12.660 -8.591 1.00 68.19 248 PHE A O 1
#

Foldseek 3Di:
DPPPDDDDDDDPDDLVVVLVVVPPLQVFDDDQASCVSVPPDDQAPVVLLVLLVQLLCVLVVNNDDDPDPNDPDDDPPRDHHDPPVCVVVVLVVLVVVLVVLVVCLPPDDPDPVLSVLSNVLSVLLVVLSVLLVVLCCCPVPVVVVVVVVVVVVCVVDPPVCVVVCVVCVVVCVVVVVVCVVVQVVSLVSSHDGPSSPDGVVSNVSVVVSVVSNVVSVVSNVVVVVVCVVPDDPVVPDDPPVPVVDDDD

Organism: Endocarpon pusillum (strain Z07020 / HMAS-L-300199) (NCBI:txid1263415)

Sequence (248 aa):
MDVDTSIILNPNFTIAEMLARRGDSASQDWDKTLLDFVQDGVEFSWNLVWTYFIEMLKKLGLRFGPKRRPIERIPNDYIPEPPFRSFPIVFVIHLIYAAIHFAGWGFHFPSRIELILWRVAVSLTAGVIFLIWSVEIYAFRGMPYFSQLHEHLRKHTGSIQRLRKHLVWILELSIWEQTHRIAERVRNFAGRGPIWKVPLRVLVPYYIGGFLYALARAYILWEAIFTLRALTPSAYKTVEWSAVLPHF

Radius of gyration: 25.55 Å; chains: 1; bounding box: 80×46×72 Å

Secondary structure (DSSP, 8-state):
---S-------SS-HHHHHHHTGGGG-SPPSS-TTGGG--S---HHHHHHHHHHHHHHHTT---S-SSSS--S--TT--PPPPGGGHHHHHHHHHHHHHHHHGGGG---SSHHHHHHHHHHHHHHHHHHHHHHHHHIIIIIIHHHHHHHHHHHHHH-TTHHHHHHHHHHHHHHHHHHHHHHHHHHHHHHH-SSGGG---HHHHHHHHHHHHHHHHHHHHHHHHHHHGGGG--GGGGSPP-HHHHS---

pLDDT: mean 79.09, std 12.73, range [39.75, 97.44]